Protein AF-0000000082409230 (afdb_homodimer)

Radius of gyration: 16.7 Å; Cα contacts (8 Å, |Δi|>4): 382; chains: 2; bounding box: 33×45×39 Å

Solvent-accessible surface area (backbone atoms only — not comparable to full-atom values): 9900 Å² total; per-residue (Å²): 131,42,38,32,39,39,35,40,32,42,49,77,89,47,48,70,62,46,64,72,44,40,64,56,33,50,51,53,50,48,54,34,31,75,69,59,32,32,46,28,30,27,38,28,74,84,63,50,29,31,47,34,37,32,52,40,87,44,70,67,58,50,57,57,57,50,56,69,34,50,44,50,68,70,68,57,56,68,42,79,44,79,42,52,41,47,39,72,39,49,78,67,26,126,133,44,39,30,40,39,34,42,32,41,49,77,90,47,48,69,61,44,64,72,42,39,66,57,32,50,51,53,50,49,54,34,32,76,69,59,32,31,46,29,31,27,38,29,74,85,64,50,28,30,46,34,36,33,51,41,88,45,70,67,58,51,55,58,57,50,58,68,35,51,44,49,67,69,68,58,56,68,42,79,45,80,41,51,40,46,39,72,38,50,76,67,26,125

pLDDT: mean 97.93, std 3.04, range [77.62, 98.94]

Structure (mmCIF, N/CA/C/O backbone):
data_AF-0000000082409230-model_v1
#
loop_
_entity.id
_entity.type
_entity.pdbx_description
1 polymer 'YciI family protein'
#
loop_
_atom_site.group_PDB
_atom_site.id
_atom_site.type_symbol
_atom_site.label_atom_id
_atom_site.label_alt_id
_atom_site.label_comp_id
_atom_site.label_asym_id
_atom_site.label_entity_id
_atom_site.label_seq_id
_atom_site.pdbx_PDB_ins_code
_atom_site.Cartn_x
_atom_site.Cartn_y
_atom_site.Cartn_z
_atom_site.occupancy
_atom_site.B_iso_or_equiv
_atom_site.auth_seq_id
_atom_site.auth_comp_id
_atom_site.auth_asym_id
_atom_site.auth_atom_id
_atom_site.pdbx_PDB_model_num
ATOM 1 N N . MET A 1 1 ? 7.668 6.754 -15.258 1 77.62 1 MET A N 1
ATOM 2 C CA . MET A 1 1 ? 7.973 7.039 -13.859 1 77.62 1 MET A CA 1
ATOM 3 C C . MET A 1 1 ? 7.625 5.852 -12.969 1 77.62 1 MET A C 1
ATOM 5 O O . MET A 1 1 ? 6.945 4.918 -13.406 1 77.62 1 MET A O 1
ATOM 9 N N . SER A 1 2 ? 8.32 5.805 -11.625 1 95.75 2 SER A N 1
ATOM 10 C CA . SER A 1 2 ? 8.203 4.695 -10.688 1 95.75 2 SER A CA 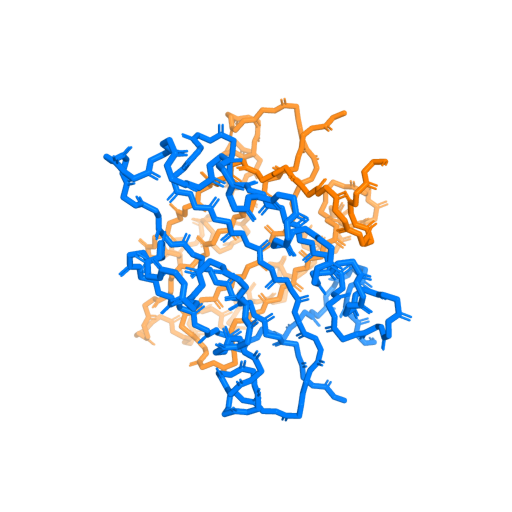1
ATOM 11 C C . SER A 1 2 ? 7.203 5.02 -9.578 1 95.75 2 SER A C 1
ATOM 13 O O . SER A 1 2 ? 6.922 6.188 -9.312 1 95.75 2 SER A O 1
ATOM 15 N N . LEU A 1 3 ? 6.637 3.955 -9.102 1 98.69 3 LEU A N 1
ATOM 16 C CA . LEU A 1 3 ? 5.746 4.152 -7.961 1 98.69 3 LEU A CA 1
ATOM 17 C C . LEU A 1 3 ? 6.441 3.768 -6.656 1 98.69 3 LEU A C 1
ATOM 19 O O . LEU A 1 3 ? 7.168 2.773 -6.605 1 98.69 3 LEU A O 1
ATOM 23 N N . PHE A 1 4 ? 6.199 4.578 -5.66 1 98.94 4 PHE A N 1
ATOM 24 C CA . PHE A 1 4 ? 6.762 4.355 -4.332 1 98.94 4 PHE A CA 1
ATOM 25 C C . PHE A 1 4 ? 5.66 4.328 -3.279 1 98.94 4 PHE A C 1
ATOM 27 O O . PHE A 1 4 ? 4.691 5.09 -3.363 1 98.94 4 PHE A O 1
ATOM 34 N N . LEU A 1 5 ? 5.812 3.455 -2.324 1 98.88 5 LEU A N 1
ATOM 35 C CA . LEU A 1 5 ? 4.988 3.398 -1.123 1 98.88 5 LEU A CA 1
ATOM 36 C C . LEU A 1 5 ? 5.695 4.062 0.054 1 98.88 5 LEU A C 1
ATOM 38 O O . LEU A 1 5 ? 6.797 3.658 0.428 1 98.88 5 LEU A O 1
ATOM 42 N N . VAL A 1 6 ? 5.145 5.113 0.552 1 98.94 6 VAL A N 1
ATOM 43 C CA . VAL A 1 6 ? 5.621 5.742 1.779 1 98.94 6 VAL A CA 1
ATOM 44 C C . VAL A 1 6 ? 4.754 5.301 2.955 1 98.94 6 VAL A C 1
ATOM 46 O O . VAL A 1 6 ? 3.568 5.641 3.021 1 98.94 6 VAL A O 1
ATOM 49 N N . GLU A 1 7 ? 5.332 4.586 3.85 1 98.88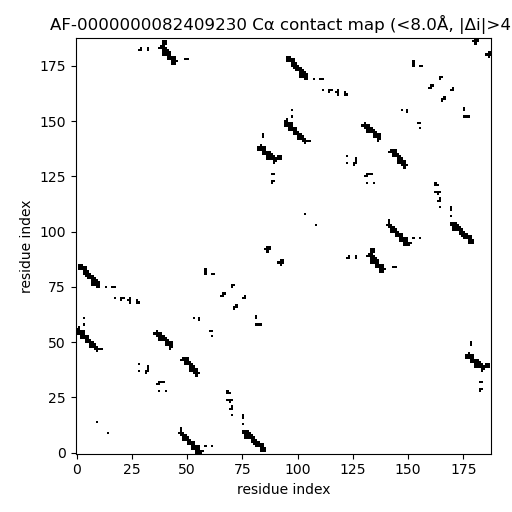 7 GLU A N 1
ATOM 50 C CA . GLU A 1 7 ? 4.617 4.129 5.039 1 98.88 7 GLU A CA 1
ATOM 51 C C . GLU A 1 7 ? 5.078 4.887 6.281 1 98.88 7 GLU A C 1
ATOM 53 O O . GLU A 1 7 ? 6.277 4.961 6.562 1 98.88 7 GLU A O 1
ATOM 58 N N . TYR A 1 8 ? 4.121 5.438 7 1 98.88 8 TYR A N 1
ATOM 59 C CA . TYR A 1 8 ? 4.371 6.094 8.281 1 98.88 8 TYR A CA 1
ATOM 60 C C . TYR A 1 8 ? 4.012 5.176 9.438 1 98.88 8 TYR A C 1
ATOM 62 O O . TYR A 1 8 ? 3.014 4.453 9.383 1 98.88 8 TYR A O 1
ATOM 70 N N . THR A 1 9 ? 4.816 5.23 10.469 1 98.81 9 THR A N 1
ATOM 71 C CA . THR A 1 9 ? 4.449 4.758 11.805 1 98.81 9 THR A CA 1
ATOM 72 C C . THR A 1 9 ? 4.305 5.926 12.773 1 98.81 9 THR A C 1
ATOM 74 O O . THR A 1 9 ? 5.133 6.836 12.781 1 98.81 9 THR A O 1
ATOM 77 N N . TYR A 1 10 ? 3.252 5.84 13.578 1 98.62 10 TYR A N 1
ATOM 78 C CA . TYR A 1 10 ? 2.996 6.93 14.516 1 98.62 10 TYR A CA 1
ATOM 79 C C . TYR A 1 10 ? 3.223 6.477 15.953 1 98.62 10 TYR A C 1
ATOM 81 O O . TYR A 1 10 ? 2.889 5.344 16.312 1 98.62 10 TYR A O 1
ATOM 89 N N . ALA A 1 11 ? 3.73 7.379 16.656 1 97.56 11 ALA A N 1
ATOM 90 C CA . ALA A 1 11 ? 3.777 7.18 18.109 1 97.56 11 ALA A CA 1
ATOM 91 C C . ALA A 1 11 ? 2.439 7.523 18.75 1 97.56 11 ALA A C 1
ATOM 93 O O . ALA A 1 11 ? 1.941 8.641 18.609 1 97.56 11 ALA A O 1
ATOM 94 N N . PRO A 1 12 ? 1.913 6.59 19.438 1 96.56 12 PRO A N 1
ATOM 95 C CA . PRO A 1 12 ? 0.587 6.824 20.016 1 96.56 12 PRO A CA 1
ATOM 96 C C . PRO A 1 12 ? 0.542 8.062 20.906 1 96.56 12 PRO A C 1
ATOM 98 O O . PRO A 1 12 ? -0.486 8.742 20.969 1 96.56 12 PRO A O 1
ATOM 101 N N . GLU A 1 13 ? 1.584 8.383 21.562 1 96.75 13 GLU A N 1
ATOM 102 C CA . GLU A 1 13 ? 1.601 9.484 22.531 1 96.75 13 GLU A CA 1
ATOM 103 C C . GLU A 1 13 ? 1.54 10.836 21.828 1 96.75 13 GLU A C 1
ATOM 105 O O . GLU A 1 13 ? 1.249 11.852 22.453 1 96.75 13 GLU A O 1
ATOM 110 N N . LYS A 1 14 ? 1.808 10.836 20.562 1 97.81 14 LYS A N 1
ATOM 111 C CA . LYS A 1 14 ? 1.84 12.102 19.844 1 97.81 14 LYS A CA 1
ATOM 112 C C . LYS A 1 14 ? 0.531 12.344 19.094 1 97.81 14 LYS A C 1
ATOM 114 O O . LYS A 1 14 ? 0.432 13.273 18.281 1 97.81 14 LYS A O 1
ATOM 119 N N . THR A 1 15 ? -0.53 11.562 19.359 1 97.44 15 THR A N 1
ATOM 120 C CA . THR A 1 15 ? -1.818 11.656 18.672 1 97.44 15 THR A CA 1
ATOM 121 C C . THR A 1 15 ? -2.402 13.055 18.812 1 97.44 15 THR A C 1
ATOM 123 O O . THR A 1 15 ? -2.842 13.648 17.812 1 97.44 15 THR A O 1
ATOM 126 N N . PRO A 1 16 ? -2.379 13.742 20 1 97.81 16 PRO A N 1
ATOM 127 C CA . PRO A 1 16 ? -2.938 15.086 20.109 1 97.81 16 PRO A CA 1
ATOM 128 C C . PRO A 1 16 ? -2.201 16.094 19.219 1 97.81 16 PRO A C 1
ATOM 130 O O . PRO A 1 16 ? -2.83 16.969 18.625 1 97.81 16 PRO A O 1
ATOM 133 N N . GLN A 1 17 ? -0.875 15.977 19.141 1 98.31 17 GLN A N 1
ATOM 134 C CA . GLN A 1 17 ? -0.101 16.875 18.297 1 98.31 17 GLN A CA 1
ATOM 135 C C . GLN A 1 17 ? -0.425 16.656 16.812 1 98.31 17 GLN A C 1
ATOM 137 O O . GLN A 1 17 ? -0.506 17.609 16.047 1 98.31 17 GLN A O 1
ATOM 142 N N . ARG A 1 18 ? -0.629 15.406 16.438 1 98.62 18 ARG A N 1
ATOM 143 C CA . ARG A 1 18 ? -1.004 15.133 15.055 1 98.62 18 ARG A CA 1
ATOM 144 C C . ARG A 1 18 ? -2.367 15.727 14.727 1 98.62 18 ARG A C 1
ATOM 146 O O . ARG A 1 18 ? -2.58 16.234 13.625 1 98.62 18 ARG A O 1
ATOM 153 N N . ASP A 1 19 ? -3.268 15.68 15.664 1 98 19 ASP A N 1
ATOM 154 C CA . ASP A 1 19 ? -4.59 16.25 15.438 1 98 19 ASP A CA 1
ATOM 155 C C . ASP A 1 19 ? -4.5 17.75 15.172 1 98 19 ASP A C 1
ATOM 157 O O . ASP A 1 19 ? -5.258 18.281 14.359 1 98 19 ASP A O 1
ATOM 161 N N . GLU A 1 20 ? -3.584 18.375 15.82 1 98.38 20 GLU A N 1
ATOM 162 C CA . GLU A 1 20 ? -3.406 19.812 15.672 1 98.38 20 GLU A CA 1
ATOM 163 C C . GLU A 1 20 ? -2.826 20.172 14.305 1 98.38 20 GLU A C 1
ATOM 165 O O . GLU A 1 20 ? -3.109 21.234 13.758 1 98.38 20 GLU A O 1
ATOM 170 N N . VAL A 1 21 ? -1.979 19.266 13.766 1 98.56 21 VAL A N 1
ATOM 171 C CA . VAL A 1 21 ? -1.214 19.547 12.555 1 98.56 21 VAL A CA 1
ATOM 172 C C . VAL A 1 21 ? -1.877 18.891 11.359 1 98.56 21 VAL A C 1
ATOM 174 O O . VAL A 1 21 ? -1.492 19.125 10.211 1 98.56 21 VAL A O 1
ATOM 177 N N . ARG A 1 22 ? -2.908 18.141 11.578 1 98.62 22 ARG A N 1
ATOM 178 C CA . ARG A 1 22 ? -3.5 17.25 10.586 1 98.62 22 ARG A CA 1
ATOM 179 C C . ARG A 1 22 ? -4.031 18.047 9.391 1 98.62 22 ARG A C 1
ATOM 181 O O . ARG A 1 22 ? -3.885 17.625 8.242 1 98.62 22 ARG A O 1
ATOM 188 N N . SER A 1 23 ? -4.695 19.172 9.695 1 98.56 23 SER A N 1
ATOM 189 C CA . SER A 1 23 ? -5.25 19.969 8.609 1 98.56 23 SER A CA 1
ATOM 190 C C . SER A 1 23 ? -4.16 20.422 7.641 1 98.56 23 SER A C 1
ATOM 192 O O . SER A 1 23 ? -4.352 20.391 6.422 1 98.56 23 SER A O 1
ATOM 194 N N . ASP A 1 24 ? -3.018 20.844 8.094 1 98.81 24 ASP A N 1
ATOM 195 C CA . ASP A 1 24 ? -1.895 21.266 7.266 1 98.81 24 ASP A CA 1
ATOM 196 C C . ASP A 1 24 ? -1.316 20.094 6.48 1 98.81 24 ASP A C 1
ATOM 198 O O . ASP A 1 24 ? -0.997 20.234 5.297 1 98.81 24 ASP A O 1
ATOM 202 N N . HIS A 1 25 ? -1.145 18.984 7.133 1 98.88 25 HIS A N 1
ATOM 203 C CA . HIS A 1 25 ? -0.682 17.75 6.508 1 98.88 25 HIS A CA 1
ATOM 204 C C . HIS A 1 25 ? -1.585 17.359 5.344 1 98.88 25 HIS A C 1
ATOM 206 O O . HIS A 1 25 ? -1.103 17.078 4.242 1 98.88 25 HIS A O 1
ATOM 212 N N . ARG A 1 26 ? -2.855 17.406 5.578 1 98.69 26 ARG A N 1
ATOM 213 C CA . ARG A 1 26 ? -3.816 17.016 4.547 1 98.69 26 ARG A CA 1
ATOM 214 C C . ARG A 1 26 ? -3.812 18.016 3.393 1 98.69 26 ARG A C 1
ATOM 216 O O . ARG A 1 26 ? -3.934 17.625 2.23 1 98.69 26 ARG A O 1
ATOM 223 N N . ALA A 1 27 ? -3.693 19.281 3.691 1 98.88 27 ALA A N 1
ATOM 224 C CA . ALA A 1 27 ? -3.639 20.297 2.643 1 98.88 27 ALA A CA 1
ATOM 225 C C . ALA A 1 27 ? -2.41 20.109 1.759 1 98.88 27 ALA A C 1
ATOM 227 O O . ALA A 1 27 ? -2.492 20.234 0.535 1 98.88 27 ALA A O 1
ATOM 228 N N . TRP A 1 28 ? -1.334 19.859 2.404 1 98.88 28 TRP A N 1
ATOM 229 C CA . TRP A 1 28 ? -0.1 19.594 1.672 1 98.88 28 TRP A CA 1
ATOM 230 C C . TRP A 1 28 ? -0.26 18.375 0.754 1 98.88 28 TRP A C 1
ATOM 232 O O . TRP A 1 28 ? 0.093 18.438 -0.426 1 98.88 28 TRP A O 1
ATOM 242 N N . LEU A 1 29 ? -0.807 17.281 1.28 1 98.88 29 LEU A N 1
ATOM 243 C CA . LEU A 1 29 ? -1.041 16.078 0.484 1 98.88 29 LEU A CA 1
ATOM 244 C C . LEU A 1 29 ? -2.025 16.359 -0.647 1 98.88 29 LEU A C 1
ATOM 246 O O . LEU A 1 29 ? -1.854 15.867 -1.763 1 98.88 29 LEU A O 1
ATOM 250 N N . ALA A 1 30 ? -3.029 17.172 -0.335 1 98.81 30 ALA A N 1
ATOM 251 C CA . ALA A 1 30 ? -4.023 17.5 -1.353 1 98.81 30 ALA A CA 1
ATOM 252 C C . ALA A 1 30 ? -3.383 18.234 -2.527 1 98.81 30 ALA A C 1
ATOM 254 O O . ALA A 1 30 ? -3.746 18 -3.684 1 98.81 30 ALA A O 1
ATOM 255 N N . ASP A 1 31 ? -2.51 19.109 -2.205 1 98.81 31 ASP A N 1
ATOM 256 C CA . ASP A 1 31 ? -1.78 19.812 -3.26 1 98.81 31 ASP A CA 1
ATOM 257 C C . ASP A 1 31 ? -1.002 18.828 -4.129 1 98.81 31 ASP A C 1
ATOM 259 O O . ASP A 1 31 ? -1.008 18.938 -5.355 1 98.81 31 ASP A O 1
ATOM 263 N N . LEU A 1 32 ? -0.35 17.891 -3.564 1 98.81 32 LEU A N 1
ATOM 264 C CA . LEU A 1 32 ? 0.442 16.906 -4.293 1 98.81 32 LEU A CA 1
ATOM 265 C C . LEU A 1 32 ? -0.456 15.984 -5.109 1 98.81 32 LEU A C 1
ATOM 267 O O . LEU A 1 32 ? -0.071 15.539 -6.195 1 98.81 32 LEU A O 1
ATOM 271 N N . VAL A 1 33 ? -1.666 15.672 -4.609 1 98.75 33 VAL A N 1
ATOM 272 C CA . VAL A 1 33 ? -2.637 14.891 -5.367 1 98.75 33 VAL A CA 1
ATOM 273 C C . VAL A 1 33 ? -3.055 15.664 -6.617 1 98.75 33 VAL A C 1
ATOM 275 O O . VAL A 1 33 ? -3.125 15.102 -7.711 1 98.75 33 VAL A O 1
ATOM 278 N N . SER A 1 34 ? -3.238 16.969 -6.418 1 98.5 34 SER A N 1
ATOM 279 C CA . SER A 1 34 ? -3.662 17.797 -7.539 1 98.5 34 SER A CA 1
ATOM 280 C C . SER A 1 34 ? -2.596 17.844 -8.625 1 98.5 34 SER A C 1
ATOM 282 O O . SER A 1 34 ? -2.902 18.094 -9.797 1 98.5 34 SER A O 1
ATOM 284 N N . ARG A 1 35 ? -1.405 17.609 -8.273 1 98.31 35 ARG A N 1
ATOM 285 C CA . ARG A 1 35 ? -0.288 17.609 -9.211 1 98.31 35 ARG A CA 1
ATOM 286 C C . ARG A 1 35 ? 0.043 16.203 -9.688 1 98.31 35 ARG A C 1
ATOM 288 O O . ARG A 1 35 ? 1.027 16 -10.398 1 98.31 35 ARG A O 1
ATOM 295 N N . SER A 1 36 ? -0.656 15.25 -9.242 1 97.94 36 SER A N 1
ATOM 296 C CA . SER A 1 36 ? -0.544 13.844 -9.617 1 97.94 36 SER A CA 1
ATOM 297 C C . SER A 1 36 ? 0.771 13.242 -9.133 1 97.94 36 SER A C 1
ATOM 299 O O . SER A 1 36 ? 1.285 12.297 -9.734 1 97.94 36 SER A O 1
ATOM 301 N N . ILE A 1 37 ? 1.368 13.805 -8.18 1 98.56 37 ILE A N 1
ATOM 302 C CA . ILE A 1 37 ? 2.557 13.258 -7.539 1 98.56 37 ILE A CA 1
ATOM 303 C C . ILE A 1 37 ? 2.15 12.211 -6.504 1 98.56 37 ILE A C 1
ATOM 305 O O . ILE A 1 37 ? 2.709 11.109 -6.473 1 98.56 37 ILE A O 1
ATOM 309 N N . VAL A 1 38 ? 1.205 12.602 -5.637 1 98.81 38 VAL A N 1
ATOM 310 C CA . VAL A 1 38 ? 0.56 11.617 -4.77 1 98.81 38 VAL A CA 1
ATOM 311 C C . VAL A 1 38 ? -0.676 11.055 -5.465 1 98.81 38 VAL A C 1
ATOM 313 O O . VAL A 1 38 ? -1.546 11.805 -5.91 1 98.81 38 VAL A O 1
ATOM 316 N N . LEU A 1 39 ? -0.688 9.727 -5.508 1 98.69 39 LEU A N 1
ATOM 317 C CA . LEU A 1 39 ? -1.791 9.094 -6.223 1 98.69 39 LEU A CA 1
ATOM 318 C C . LEU A 1 39 ? -2.93 8.75 -5.27 1 98.69 39 LEU A C 1
ATOM 320 O O . LEU A 1 39 ? -4.102 8.805 -5.648 1 98.69 39 LEU A O 1
ATOM 324 N N . SER A 1 40 ? -2.648 8.375 -4.066 1 98.62 40 SER A N 1
ATOM 325 C CA . SER A 1 40 ? -3.607 8.062 -3.016 1 98.62 40 SER A CA 1
ATOM 326 C C . SER A 1 40 ? -2.955 8.109 -1.638 1 98.62 40 SER A C 1
ATOM 328 O O . SER A 1 40 ? -1.786 7.75 -1.485 1 98.62 40 SER A O 1
ATOM 330 N N . SER A 1 41 ? -3.668 8.531 -0.667 1 98.75 41 SER A N 1
ATOM 331 C CA . SER A 1 41 ? -3.133 8.688 0.682 1 98.75 41 SER A CA 1
ATOM 332 C C . SER A 1 41 ? -4.215 8.477 1.734 1 98.75 41 SER A C 1
ATOM 334 O O . SER A 1 41 ? -5.352 8.93 1.562 1 98.75 41 SER A O 1
ATOM 336 N N . GLY A 1 42 ? -3.834 7.848 2.826 1 98.62 42 GLY A N 1
ATOM 337 C CA . GLY A 1 42 ? -4.734 7.699 3.957 1 98.62 42 GLY A CA 1
ATOM 338 C C . GLY A 1 42 ? -4.121 6.934 5.113 1 98.62 42 GLY A C 1
ATOM 339 O O . GLY A 1 42 ? -3.092 6.273 4.953 1 98.62 42 GLY A O 1
ATOM 340 N N . PRO A 1 43 ? -4.758 7.074 6.25 1 98.62 43 PRO A N 1
ATOM 341 C CA . PRO A 1 43 ? -4.273 6.387 7.453 1 98.62 43 PRO A CA 1
ATOM 342 C C . PRO A 1 43 ? -4.648 4.906 7.477 1 98.62 43 PRO A C 1
ATOM 344 O O . PRO A 1 43 ? -5.488 4.469 6.688 1 98.62 43 PRO A O 1
ATOM 347 N N . PHE A 1 44 ? -3.889 4.148 8.352 1 98.62 44 PHE A N 1
ATOM 348 C CA . PHE A 1 44 ? -4.391 2.836 8.742 1 98.62 44 PHE A CA 1
ATOM 349 C C . PHE A 1 44 ? -5.574 2.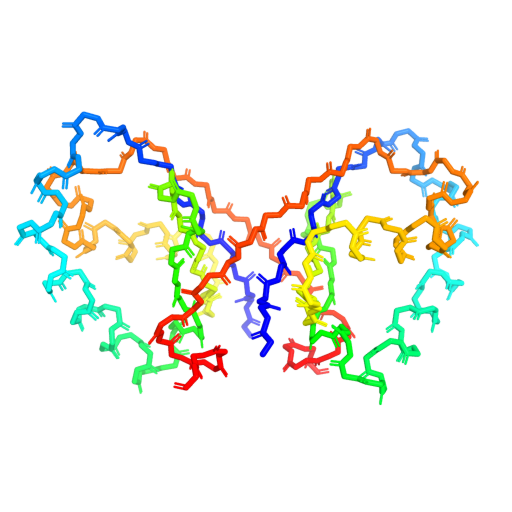971 9.695 1 98.62 44 PHE A C 1
ATOM 351 O O . PHE A 1 44 ? -5.629 3.908 10.492 1 98.62 44 PHE A O 1
ATOM 358 N N . ALA A 1 45 ? -6.5 2.055 9.688 1 98.06 45 ALA A N 1
ATOM 359 C CA . ALA A 1 45 ? -7.727 2.119 10.477 1 98.06 45 ALA A CA 1
ATOM 360 C C . ALA A 1 45 ? -7.41 2.113 11.977 1 98.06 45 ALA A C 1
ATOM 362 O O . ALA A 1 45 ? -8.148 2.693 12.773 1 98.06 45 ALA A O 1
ATOM 363 N N . ASP A 1 46 ? -6.289 1.528 12.336 1 97.38 46 ASP A N 1
ATOM 364 C CA . ASP A 1 46 ? -5.969 1.4 13.758 1 97.38 46 ASP A CA 1
ATOM 365 C C . ASP A 1 46 ? -5.273 2.654 14.273 1 97.38 46 ASP A C 1
ATOM 367 O O . ASP A 1 46 ? -4.941 2.742 15.461 1 97.38 46 ASP A O 1
ATOM 371 N N . GLY A 1 47 ? -4.965 3.547 13.391 1 97.06 47 GLY A N 1
ATOM 372 C CA . GLY A 1 47 ? -4.41 4.828 13.797 1 97.06 47 GLY A CA 1
ATOM 373 C C . GLY A 1 47 ? -2.904 4.797 13.977 1 97.06 47 GLY A C 1
ATOM 374 O O . GLY A 1 47 ? -2.295 5.809 14.336 1 97.06 47 GLY A O 1
ATOM 375 N N . ASN A 1 48 ? -2.229 3.723 13.641 1 97.5 48 ASN A N 1
ATOM 376 C CA . ASN A 1 48 ? -0.823 3.559 13.992 1 97.5 48 ASN A CA 1
ATOM 377 C C . ASN A 1 48 ? 0.097 4.023 12.867 1 97.5 48 ASN A C 1
ATOM 379 O O . ASN A 1 48 ? 1.321 3.967 13 1 97.5 48 ASN A O 1
ATOM 383 N N . GLY A 1 49 ? -0.5 4.508 11.75 1 98.62 49 GLY A N 1
ATOM 384 C CA . GLY A 1 49 ? 0.316 4.934 10.625 1 98.62 49 GLY A CA 1
ATOM 385 C C . GLY A 1 49 ? -0.499 5.285 9.398 1 98.62 49 GLY A C 1
ATOM 386 O O . GLY A 1 49 ? -1.679 5.629 9.508 1 98.62 49 GLY A O 1
ATOM 387 N N . ALA A 1 50 ? 0.151 5.297 8.289 1 98.88 50 ALA A N 1
ATOM 388 C CA . ALA A 1 50 ? -0.474 5.672 7.02 1 98.88 50 ALA A CA 1
ATOM 389 C C . ALA A 1 50 ? 0.279 5.074 5.836 1 98.88 50 ALA A C 1
ATOM 391 O O . ALA A 1 50 ? 1.425 4.641 5.977 1 98.88 50 ALA A O 1
ATOM 392 N N . LEU A 1 51 ? -0.382 4.93 4.781 1 98.94 51 LEU A N 1
ATOM 393 C CA . LEU A 1 51 ? 0.234 4.629 3.494 1 98.94 51 LEU A CA 1
ATOM 394 C C . LEU A 1 51 ? -0.068 5.723 2.477 1 98.94 51 LEU A C 1
ATOM 396 O O . LEU A 1 51 ? -1.205 6.191 2.379 1 98.94 51 LEU A O 1
ATOM 400 N N . ILE A 1 52 ? 0.952 6.145 1.781 1 98.94 52 ILE A N 1
ATOM 401 C CA . ILE A 1 52 ? 0.879 7.141 0.717 1 98.94 52 ILE A CA 1
ATOM 402 C C . ILE A 1 52 ? 1.544 6.594 -0.545 1 98.94 52 ILE A C 1
ATOM 404 O O . ILE A 1 52 ? 2.689 6.141 -0.504 1 98.94 52 ILE A O 1
ATOM 408 N N . ILE A 1 53 ? 0.876 6.547 -1.638 1 98.94 53 ILE A N 1
ATOM 409 C CA . ILE A 1 53 ? 1.393 6.066 -2.914 1 98.94 53 ILE A CA 1
ATOM 410 C C . ILE A 1 53 ? 1.861 7.25 -3.758 1 98.94 53 ILE A C 1
ATOM 412 O O . ILE A 1 53 ? 1.08 8.156 -4.055 1 98.94 53 ILE A O 1
ATOM 416 N N . VAL A 1 54 ? 3.107 7.199 -4.211 1 98.88 54 VAL A N 1
ATOM 417 C CA . VAL A 1 54 ? 3.754 8.367 -4.801 1 98.88 54 VAL A CA 1
ATOM 418 C C . VAL A 1 54 ? 4.344 8 -6.16 1 98.88 54 VAL A C 1
ATOM 420 O O . VAL A 1 54 ? 4.965 6.941 -6.309 1 98.88 54 VAL A O 1
ATOM 423 N N . ASP A 1 55 ? 4.078 8.836 -7.133 1 98.56 55 ASP A N 1
ATOM 424 C CA . ASP A 1 55 ? 4.719 8.773 -8.445 1 98.56 55 ASP A CA 1
ATOM 425 C C . ASP A 1 55 ? 5.918 9.711 -8.516 1 98.56 55 ASP A C 1
ATOM 427 O O . ASP A 1 55 ? 5.758 10.938 -8.477 1 98.56 55 ASP A O 1
ATOM 431 N N . ALA A 1 56 ? 7.113 9.203 -8.594 1 98.31 56 ALA A N 1
ATOM 432 C CA . ALA A 1 56 ? 8.32 10.023 -8.578 1 98.31 56 ALA A CA 1
ATOM 433 C C . ALA A 1 56 ? 9.453 9.352 -9.352 1 98.31 56 ALA A C 1
ATOM 435 O O . ALA A 1 56 ? 9.352 8.18 -9.719 1 98.31 56 ALA A O 1
ATOM 436 N N . ALA A 1 57 ? 10.508 10.109 -9.586 1 97.81 57 ALA A N 1
ATOM 437 C CA . ALA A 1 57 ? 11.625 9.641 -10.398 1 97.81 57 ALA A CA 1
ATOM 438 C C . ALA A 1 57 ? 12.438 8.586 -9.656 1 97.81 57 ALA A C 1
ATOM 440 O O . ALA A 1 57 ? 12.953 7.645 -10.258 1 97.81 57 ALA A O 1
ATOM 441 N N .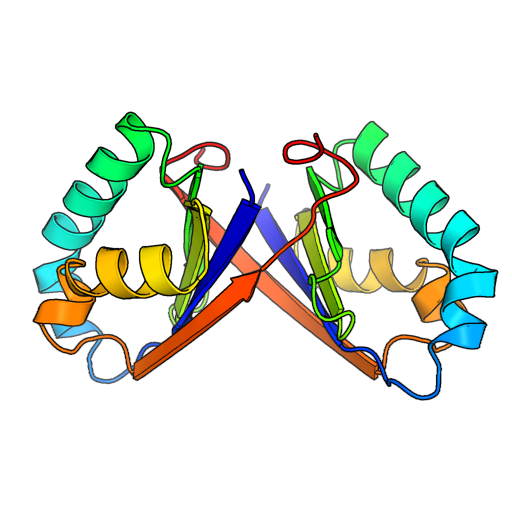 ASP A 1 58 ? 12.633 8.766 -8.352 1 98.12 58 ASP A N 1
ATOM 442 C CA . ASP A 1 58 ? 13.43 7.848 -7.535 1 98.12 58 ASP A CA 1
ATOM 443 C C . ASP A 1 58 ? 13.148 8.047 -6.051 1 98.12 58 ASP A C 1
ATOM 445 O O . ASP A 1 58 ? 12.414 8.961 -5.668 1 98.12 58 ASP A O 1
ATOM 449 N N . ALA A 1 59 ? 13.703 7.191 -5.234 1 98.12 59 ALA A N 1
ATOM 450 C CA . ALA A 1 59 ? 13.453 7.195 -3.793 1 98.12 59 ALA A CA 1
ATOM 451 C C . ALA A 1 59 ? 13.984 8.469 -3.146 1 98.12 59 ALA A C 1
ATOM 453 O O . ALA A 1 59 ? 13.398 8.984 -2.193 1 98.12 59 ALA A O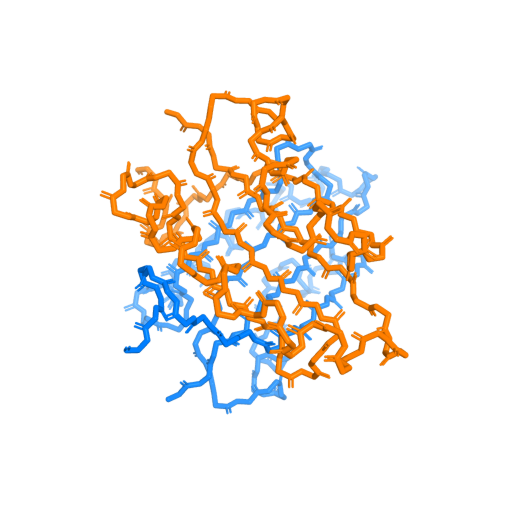 1
ATOM 454 N N . ASP A 1 60 ? 15.148 8.961 -3.598 1 98.38 60 ASP A N 1
ATOM 455 C CA . ASP A 1 60 ? 15.727 10.18 -3.043 1 98.38 60 ASP A CA 1
ATOM 456 C C . ASP A 1 60 ? 14.797 11.375 -3.227 1 98.38 60 ASP A C 1
ATOM 458 O O . ASP A 1 60 ? 14.664 12.211 -2.33 1 98.38 60 ASP A O 1
ATOM 462 N N . THR A 1 61 ? 14.18 11.445 -4.41 1 98.38 61 THR A N 1
ATOM 463 C CA . THR A 1 61 ? 13.211 12.5 -4.684 1 98.38 61 THR A CA 1
ATOM 464 C C . THR A 1 61 ? 12.039 12.43 -3.711 1 98.38 61 THR A C 1
ATOM 466 O O . THR A 1 61 ? 11.609 13.453 -3.168 1 98.38 61 THR A O 1
ATOM 469 N N . VAL A 1 62 ? 11.547 11.273 -3.4 1 98.81 62 VAL A N 1
ATOM 470 C CA . VAL A 1 62 ? 10.438 11.086 -2.465 1 98.81 62 VAL A CA 1
ATOM 471 C C . VAL A 1 62 ? 10.867 11.516 -1.064 1 98.81 62 VAL A C 1
ATOM 473 O O . VAL A 1 62 ? 10.156 12.266 -0.392 1 98.81 62 VAL A O 1
ATOM 476 N N . SER A 1 63 ? 12.039 11.016 -0.686 1 98.62 63 SER A N 1
ATOM 477 C CA . SER A 1 63 ? 12.562 11.344 0.638 1 98.62 63 SER A CA 1
ATOM 478 C C . SER A 1 63 ? 12.672 12.852 0.832 1 98.62 63 SER A C 1
ATOM 480 O O . SER A 1 63 ? 12.242 13.383 1.857 1 98.62 63 SER A O 1
ATOM 482 N N . LEU A 1 64 ? 13.227 13.477 -0.164 1 98.5 64 LEU A N 1
ATOM 483 C CA . LEU A 1 64 ? 13.383 14.93 -0.095 1 98.5 64 LEU A CA 1
ATOM 484 C C . LEU A 1 64 ? 12.023 15.617 -0.06 1 98.5 64 LEU A C 1
ATOM 486 O O . LEU A 1 64 ? 11.797 16.516 0.745 1 98.5 64 LEU A O 1
ATOM 490 N N . LEU A 1 65 ? 11.156 15.203 -0.902 1 98.75 65 LEU A N 1
ATOM 491 C CA . LEU A 1 65 ? 9.812 15.773 -0.965 1 98.75 65 LEU A CA 1
ATOM 492 C C . LEU A 1 65 ? 9.117 15.672 0.387 1 98.75 65 LEU A C 1
ATOM 494 O O . LEU A 1 65 ? 8.477 16.625 0.835 1 98.75 65 LEU A O 1
ATOM 498 N N . PHE A 1 66 ? 9.258 14.594 1.095 1 98.81 66 PHE A N 1
ATOM 499 C CA . PHE A 1 66 ? 8.461 14.312 2.287 1 98.81 66 PHE A CA 1
ATOM 500 C C . PHE A 1 66 ? 9.055 15.016 3.506 1 98.81 66 PHE A C 1
ATOM 502 O O . PHE A 1 66 ? 8.422 15.062 4.566 1 98.81 66 PHE A O 1
ATOM 509 N N . THR A 1 67 ? 10.281 15.586 3.365 1 98.56 67 THR A N 1
ATOM 510 C CA . THR A 1 67 ? 10.781 16.453 4.426 1 98.56 67 THR A CA 1
ATOM 511 C C . THR A 1 67 ? 9.906 17.703 4.562 1 98.56 67 THR A C 1
ATOM 513 O O . THR A 1 67 ? 9.953 18.391 5.582 1 98.56 67 THR A O 1
ATOM 516 N N . HIS A 1 68 ? 9.062 17.953 3.543 1 98.75 68 HIS A N 1
ATOM 517 C CA . HIS A 1 68 ? 8.211 19.141 3.535 1 98.75 68 HIS A CA 1
ATOM 518 C C . HIS A 1 68 ? 6.836 18.828 4.113 1 98.75 68 HIS A C 1
ATOM 520 O O . HIS A 1 68 ? 6.008 19.734 4.27 1 98.75 68 HIS A O 1
ATOM 526 N N . ASP A 1 69 ? 6.547 17.609 4.469 1 98.88 69 ASP A N 1
ATOM 527 C CA . ASP A 1 69 ? 5.289 17.25 5.113 1 98.88 69 ASP A CA 1
ATOM 528 C C . ASP A 1 69 ? 5.168 17.922 6.484 1 98.88 69 ASP A C 1
ATOM 530 O O . ASP A 1 69 ? 6.031 17.734 7.344 1 98.88 69 ASP A O 1
ATOM 534 N N . PRO A 1 70 ? 4.059 18.625 6.734 1 98.94 70 PRO A N 1
ATOM 535 C CA . PRO A 1 70 ? 3.861 19.25 8.039 1 98.94 70 PRO A CA 1
ATOM 536 C C . PRO A 1 70 ? 4.066 18.281 9.203 1 98.94 70 PRO A C 1
ATOM 538 O O . PRO A 1 70 ? 4.562 18.672 10.266 1 98.94 70 PRO A O 1
ATOM 541 N N . PHE A 1 71 ? 3.74 16.969 9.148 1 98.94 71 PHE A N 1
ATOM 542 C CA . PHE A 1 71 ? 4.012 15.977 10.18 1 98.94 71 PHE A CA 1
ATOM 543 C C . PHE A 1 71 ? 5.512 15.805 10.383 1 98.94 71 PHE A C 1
ATOM 545 O O . PHE A 1 71 ? 5.977 15.648 11.508 1 98.94 71 PHE A O 1
ATOM 552 N N . ALA A 1 72 ? 6.254 15.734 9.289 1 98.75 72 ALA A N 1
ATOM 553 C CA . ALA A 1 72 ? 7.703 15.578 9.375 1 98.75 72 ALA A CA 1
ATOM 554 C C . ALA A 1 72 ? 8.352 16.797 10.008 1 98.75 72 ALA A C 1
ATOM 556 O O . ALA A 1 72 ? 9.203 16.672 10.891 1 98.75 72 ALA A O 1
ATOM 557 N N . ILE A 1 73 ? 7.957 17.953 9.562 1 98.75 73 ILE A N 1
ATOM 558 C CA . ILE A 1 73 ? 8.5 19.219 10.062 1 98.75 73 ILE A CA 1
ATOM 559 C C . ILE A 1 73 ? 8.281 19.312 11.57 1 98.75 73 ILE A C 1
ATOM 561 O O . ILE A 1 73 ? 9.172 19.734 12.305 1 98.75 73 ILE A O 1
ATOM 565 N N . ALA A 1 74 ? 7.121 18.828 12.023 1 98.56 74 ALA A N 1
ATOM 566 C CA . ALA A 1 74 ? 6.75 18.922 13.438 1 98.56 74 ALA A CA 1
ATOM 567 C C . ALA A 1 74 ? 7.25 17.703 14.219 1 98.56 74 ALA A C 1
ATOM 569 O O . ALA A 1 74 ? 6.949 17.562 15.406 1 98.56 74 ALA A O 1
ATOM 570 N N . ASP A 1 75 ? 7.992 16.75 13.586 1 98.38 75 ASP A N 1
ATOM 571 C CA . ASP A 1 75 ? 8.555 15.562 14.203 1 98.38 75 ASP A CA 1
ATOM 572 C C . ASP A 1 75 ? 7.457 14.672 14.781 1 98.38 75 ASP A C 1
ATOM 574 O O . ASP A 1 75 ? 7.523 14.273 15.945 1 98.38 75 ASP A O 1
ATOM 578 N N . LEU A 1 76 ?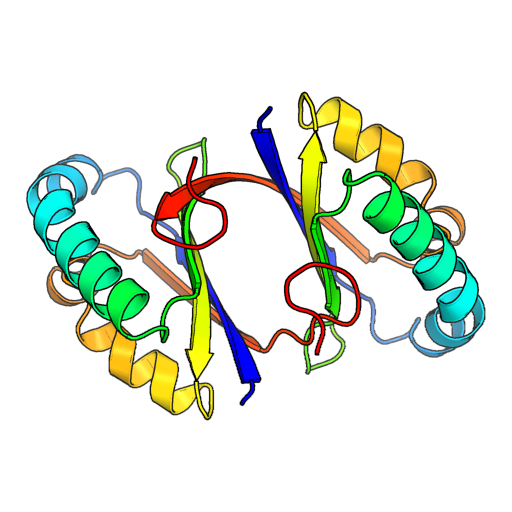 6.488 14.352 13.945 1 98.69 76 LEU A N 1
ATOM 579 C CA . LEU A 1 76 ? 5.332 13.602 14.422 1 98.69 76 LEU A CA 1
ATOM 580 C C . LEU A 1 76 ? 5.281 12.219 13.773 1 98.69 76 LEU A C 1
ATOM 582 O O . LEU A 1 76 ? 4.293 11.5 13.922 1 98.69 76 LEU A O 1
ATOM 586 N N . ILE A 1 77 ? 6.25 11.859 13.016 1 98.75 77 ILE A N 1
ATOM 587 C CA . ILE A 1 77 ? 6.367 10.555 12.375 1 98.75 77 ILE A CA 1
ATOM 588 C C . ILE A 1 77 ? 7.473 9.75 13.047 1 98.75 77 ILE A C 1
ATOM 590 O O . ILE A 1 77 ? 8.633 10.164 13.062 1 98.75 77 ILE A O 1
ATOM 594 N N . GLU A 1 78 ? 7.102 8.688 13.602 1 98.69 78 GLU A N 1
ATOM 595 C CA . GLU A 1 78 ? 8.055 7.852 14.328 1 98.69 78 GLU A CA 1
ATOM 596 C C . GLU A 1 78 ? 9.008 7.145 13.367 1 98.69 78 GLU A C 1
ATOM 598 O O . GLU A 1 78 ? 10.211 7.043 13.633 1 98.69 78 GLU A O 1
ATOM 603 N N . LYS A 1 79 ? 8.5 6.559 12.352 1 98.62 79 LYS A N 1
ATOM 604 C CA . LYS A 1 79 ? 9.289 5.867 11.336 1 98.62 79 LYS A CA 1
ATOM 605 C C . LYS A 1 79 ? 8.711 6.098 9.945 1 98.62 79 LYS A C 1
ATOM 607 O O . LYS A 1 79 ? 7.496 6.148 9.766 1 98.62 79 LYS A O 1
ATOM 612 N N . VAL A 1 80 ? 9.578 6.258 8.961 1 98.75 80 VAL A N 1
ATOM 613 C CA . VAL A 1 80 ? 9.203 6.332 7.551 1 98.75 80 VAL A CA 1
ATOM 614 C C . VAL A 1 80 ? 9.883 5.203 6.777 1 98.75 80 VAL A C 1
ATOM 616 O O . VAL A 1 80 ? 11.086 4.984 6.918 1 98.75 80 VAL A O 1
ATOM 619 N N . ARG A 1 81 ? 9.133 4.535 6.023 1 98.56 81 ARG A N 1
ATOM 620 C CA . ARG A 1 81 ? 9.664 3.549 5.086 1 98.56 81 ARG A CA 1
ATOM 621 C C . ARG A 1 81 ? 9.242 3.871 3.658 1 98.56 81 ARG A C 1
ATOM 623 O O . ARG A 1 81 ? 8.062 4.098 3.387 1 98.56 81 ARG A O 1
ATOM 630 N N . ILE A 1 82 ? 10.211 3.945 2.779 1 98.81 82 ILE A N 1
ATOM 631 C CA . ILE A 1 82 ? 9.961 4.195 1.364 1 98.81 82 ILE A CA 1
ATOM 632 C C . ILE A 1 82 ? 10.352 2.965 0.546 1 98.81 82 ILE A C 1
ATOM 634 O O . ILE A 1 82 ? 11.5 2.525 0.587 1 98.81 82 ILE A O 1
ATOM 638 N N . THR A 1 83 ? 9.414 2.416 -0.206 1 98.69 83 THR A N 1
ATOM 639 C CA . THR A 1 83 ? 9.633 1.202 -0.987 1 98.69 83 THR A CA 1
ATOM 640 C C . THR A 1 83 ? 9.18 1.401 -2.432 1 98.69 83 THR A C 1
ATOM 642 O O . THR A 1 83 ? 8.07 1.886 -2.68 1 98.69 83 THR A O 1
ATOM 645 N N . GLU A 1 84 ? 10.062 1.034 -3.32 1 98.88 84 GLU A N 1
ATOM 646 C CA . GLU A 1 84 ? 9.617 1.055 -4.711 1 98.88 84 GLU A CA 1
ATOM 647 C C . GLU A 1 84 ? 8.703 -0.13 -5.02 1 98.88 84 GLU A C 1
ATOM 649 O O . GLU A 1 84 ? 9.023 -1.271 -4.676 1 98.88 84 GLU A O 1
ATOM 654 N N . TRP A 1 85 ? 7.625 0.17 -5.629 1 98.81 85 TRP A N 1
ATOM 655 C CA . TRP A 1 85 ? 6.574 -0.792 -5.945 1 98.81 85 TRP A CA 1
ATOM 656 C C . TRP A 1 85 ? 6.336 -0.863 -7.449 1 98.81 85 TRP A C 1
ATOM 658 O O . TRP A 1 85 ? 6.316 0.165 -8.133 1 98.81 85 TRP A O 1
ATOM 668 N N . VAL A 1 86 ? 6.234 -2.055 -7.992 1 98.5 86 VAL A N 1
ATOM 669 C CA . VAL A 1 86 ? 6.031 -2.281 -9.422 1 98.5 86 VAL A CA 1
ATOM 670 C C . VAL A 1 86 ? 4.699 -2.998 -9.641 1 98.5 86 VAL A C 1
ATOM 672 O O . VAL A 1 86 ? 4.668 -4.215 -9.844 1 98.5 86 VAL A O 1
ATOM 675 N N . PRO A 1 87 ? 3.58 -2.207 -9.633 1 98.25 87 PRO A N 1
ATOM 676 C CA . PRO A 1 87 ? 2.297 -2.852 -9.922 1 98.25 87 PRO A CA 1
ATOM 677 C C . PRO A 1 87 ? 2.238 -3.443 -11.328 1 98.25 87 PRO A C 1
ATOM 679 O O . PRO A 1 87 ? 2.568 -2.764 -12.305 1 98.25 87 PRO A O 1
ATOM 682 N N . VAL A 1 88 ? 1.748 -4.66 -11.477 1 98 88 VAL A N 1
ATOM 683 C CA . VAL A 1 88 ? 1.741 -5.34 -12.766 1 98 88 VAL A CA 1
ATOM 684 C C . VAL A 1 88 ? 0.306 -5.672 -13.172 1 98 88 VAL A C 1
ATOM 686 O O . VAL A 1 88 ? 0.037 -5.988 -14.328 1 98 88 VAL A O 1
ATOM 689 N N . LEU A 1 89 ? -0.641 -5.609 -12.234 1 98.38 89 LEU A N 1
ATOM 690 C CA . LEU A 1 89 ? -2.061 -5.828 -12.484 1 98.38 89 LEU A CA 1
ATOM 691 C C . LEU A 1 89 ? -2.904 -4.742 -11.828 1 98.38 89 LEU A C 1
ATOM 693 O O . LEU A 1 89 ? -2.557 -4.246 -10.75 1 98.38 89 LEU A O 1
ATOM 697 N N . GLY A 1 90 ? -4.043 -4.414 -12.438 1 97.88 90 GLY A N 1
ATOM 698 C CA . GLY A 1 90 ? -5.012 -3.525 -11.812 1 97.88 90 GLY A CA 1
ATOM 699 C C . GLY A 1 90 ? -4.754 -2.061 -12.109 1 97.88 90 GLY A C 1
ATOM 700 O O . GLY A 1 90 ? -4.125 -1.727 -13.117 1 97.88 90 GLY A O 1
ATOM 701 N N . GLN A 1 91 ? -5.199 -1.171 -11.234 1 96 91 GLN A N 1
ATOM 702 C CA . GLN A 1 91 ? -5.395 0.254 -11.484 1 96 91 GLN A CA 1
ATOM 703 C C . GLN A 1 91 ? -4.062 0.962 -11.703 1 96 91 GLN A C 1
ATOM 705 O O . GLN A 1 91 ? -3.992 1.951 -12.438 1 96 91 GLN A O 1
ATOM 710 N N . PHE A 1 92 ? -3.006 0.451 -11.078 1 96.69 92 PHE A N 1
ATOM 711 C CA . PHE A 1 92 ? -1.738 1.168 -11.148 1 96.69 92 PHE A CA 1
ATOM 712 C C . PHE A 1 92 ? -0.76 0.446 -12.07 1 96.69 92 PHE A C 1
ATOM 714 O O . PHE A 1 92 ? 0.431 0.764 -12.086 1 96.69 92 PHE A O 1
ATOM 721 N N . SER A 1 93 ? -1.283 -0.606 -12.742 1 94.19 93 SER A N 1
ATOM 722 C CA . SER A 1 93 ? -0.436 -1.283 -13.719 1 94.19 93 SER A CA 1
ATOM 723 C C . SER A 1 93 ? -0.208 -0.413 -14.945 1 94.19 93 SER A C 1
ATOM 725 O O . SER A 1 93 ? -1.083 0.362 -15.336 1 94.19 93 SER A O 1
ATOM 727 N N . ALA A 1 94 ? 0.921 -0.405 -15.492 1 78.5 94 ALA A N 1
ATOM 728 C CA . ALA A 1 94 ? 1.208 0.353 -16.703 1 78.5 94 ALA A CA 1
ATOM 729 C C . ALA A 1 94 ? 0.504 -0.261 -17.906 1 78.5 94 ALA A C 1
ATOM 731 O O . ALA A 1 94 ? 0.285 -1.474 -17.953 1 78.5 94 ALA A O 1
ATOM 732 N N . MET B 1 1 ? -17.609 -0.6 1.079 1 77.81 1 MET B N 1
ATOM 733 C CA . MET B 1 1 ? -16.625 -1.624 1.411 1 77.81 1 MET B CA 1
ATOM 734 C C . MET B 1 1 ? -15.297 -0.99 1.797 1 77.81 1 MET B C 1
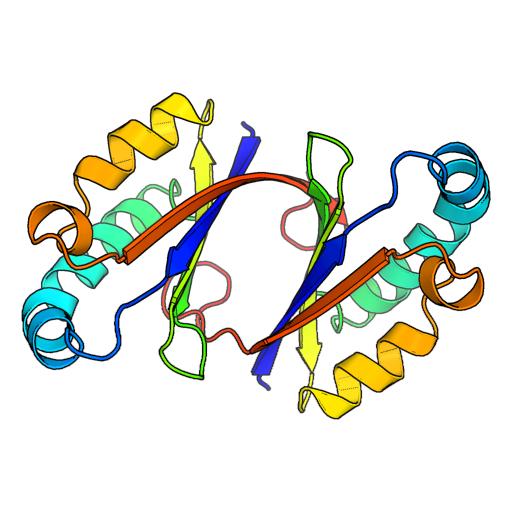ATOM 736 O O . MET B 1 1 ? -15.094 0.21 1.601 1 77.81 1 MET B O 1
ATOM 740 N N . SER B 1 2 ? -14.32 -1.865 2.6 1 95.75 2 SER B N 1
ATOM 741 C CA . SER B 1 2 ? -13.047 -1.404 3.145 1 95.75 2 SER B CA 1
ATOM 742 C C . SER B 1 2 ? -11.883 -1.818 2.252 1 95.75 2 SER B C 1
ATOM 744 O O . SER B 1 2 ? -12 -2.766 1.472 1 95.75 2 SER B O 1
ATOM 746 N N . LEU B 1 3 ? -10.883 -1.004 2.33 1 98.69 3 LEU B N 1
ATOM 747 C CA . LEU B 1 3 ? -9.68 -1.377 1.597 1 98.69 3 LEU B CA 1
ATOM 748 C C . LEU B 1 3 ? -8.633 -1.975 2.533 1 98.69 3 LEU B C 1
ATOM 750 O O . LEU B 1 3 ? -8.453 -1.493 3.654 1 98.69 3 LEU B O 1
ATOM 754 N N . PHE B 1 4 ? -8 -3.008 2.049 1 98.94 4 PHE B N 1
ATOM 755 C CA . PHE B 1 4 ? -6.949 -3.693 2.793 1 98.94 4 PHE B CA 1
ATOM 756 C C . PHE B 1 4 ? -5.668 -3.768 1.975 1 98.94 4 PHE B C 1
ATOM 758 O O . PHE B 1 4 ? -5.711 -3.957 0.757 1 98.94 4 PHE B O 1
ATOM 765 N N . LEU B 1 5 ? -4.566 -3.602 2.639 1 98.88 5 LEU B N 1
ATOM 766 C CA . LEU B 1 5 ? -3.234 -3.828 2.092 1 98.88 5 LEU B CA 1
ATOM 767 C C . LEU B 1 5 ? -2.699 -5.191 2.51 1 98.88 5 LEU B C 1
ATOM 769 O O . LEU B 1 5 ? -2.58 -5.48 3.703 1 98.88 5 LEU B O 1
ATOM 773 N N . VAL B 1 6 ? -2.479 -6.051 1.58 1 98.94 6 VAL B N 1
ATOM 774 C CA . VAL B 1 6 ? -1.809 -7.324 1.818 1 98.94 6 VAL B CA 1
ATOM 775 C C . VAL B 1 6 ? -0.339 -7.219 1.416 1 98.94 6 VAL B C 1
ATOM 777 O O . VAL B 1 6 ? -0.023 -7.062 0.234 1 98.94 6 VAL B O 1
ATOM 780 N N . GLU B 1 7 ? 0.506 -7.328 2.371 1 98.88 7 GLU B N 1
ATOM 781 C CA . GLU B 1 7 ? 1.942 -7.277 2.113 1 98.88 7 GLU B CA 1
ATOM 782 C C . GLU B 1 7 ? 2.58 -8.656 2.277 1 98.88 7 GLU B C 1
ATOM 784 O O . GLU B 1 7 ? 2.406 -9.305 3.311 1 98.88 7 GLU B O 1
ATOM 789 N N . TYR B 1 8 ? 3.312 -9.062 1.271 1 98.88 8 TYR B N 1
ATOM 790 C CA . TYR B 1 8 ? 4.09 -10.297 1.309 1 98.88 8 TYR B CA 1
ATOM 791 C C . TYR B 1 8 ? 5.559 -10.008 1.577 1 98.88 8 TYR B C 1
ATOM 793 O O . TYR B 1 8 ? 6.113 -9.031 1.062 1 98.88 8 TYR B O 1
ATOM 801 N N . THR B 1 9 ? 6.172 -10.867 2.361 1 98.81 9 THR B N 1
ATOM 802 C CA . THR B 1 9 ? 7.625 -11.008 2.426 1 98.81 9 THR B CA 1
ATOM 803 C C . THR B 1 9 ? 8.07 -12.344 1.837 1 98.81 9 THR B C 1
ATOM 805 O O . THR B 1 9 ? 7.465 -13.375 2.115 1 98.81 9 THR B O 1
ATOM 808 N N . TYR B 1 10 ? 9.133 -12.266 1.06 1 98.62 10 TYR B N 1
ATOM 809 C CA . TYR B 1 10 ? 9.617 -13.477 0.414 1 98.62 10 TYR B CA 1
ATOM 810 C C . TYR B 1 10 ? 10.961 -13.906 0.993 1 98.62 10 TYR B C 1
ATOM 812 O O . TYR B 1 10 ? 11.805 -13.062 1.299 1 98.62 10 TYR B O 1
ATOM 820 N N . ALA B 1 11 ? 11.07 -15.156 1.064 1 97.56 11 ALA B N 1
ATOM 821 C CA . ALA B 1 11 ? 12.383 -15.719 1.362 1 97.56 11 ALA B CA 1
ATOM 822 C C . ALA B 1 11 ? 13.25 -15.797 0.106 1 97.56 11 ALA B C 1
ATOM 824 O O . ALA B 1 11 ? 12.859 -16.422 -0.886 1 97.56 11 ALA B O 1
ATOM 825 N N . PRO B 1 12 ? 14.352 -15.203 0.189 1 96.56 12 PRO B N 1
ATOM 826 C CA . PRO B 1 12 ? 15.195 -15.172 -1.009 1 96.56 12 PRO B CA 1
ATOM 827 C C . PRO B 1 12 ? 15.508 -16.562 -1.549 1 96.56 12 PRO B C 1
ATOM 829 O O . PRO B 1 12 ? 15.641 -16.75 -2.762 1 96.56 12 PRO B O 1
ATOM 832 N N . GLU B 1 13 ? 15.617 -17.531 -0.73 1 96.75 13 GLU B N 1
ATOM 833 C CA . GLU B 1 13 ? 16.031 -18.875 -1.138 1 96.75 13 GLU B CA 1
ATOM 834 C C . GLU B 1 13 ? 14.93 -19.578 -1.93 1 96.75 13 GLU B C 1
ATOM 836 O O . GLU B 1 13 ? 15.18 -20.578 -2.607 1 96.75 13 GLU B O 1
ATOM 841 N N . LYS B 1 14 ? 13.75 -19.062 -1.855 1 97.81 14 LYS B N 1
ATOM 842 C CA . LYS B 1 14 ? 12.633 -19.719 -2.527 1 97.81 14 LYS B CA 1
ATOM 843 C C . LYS B 1 14 ? 12.32 -19.047 -3.861 1 97.81 14 LYS B C 1
ATOM 845 O O . LYS B 1 14 ? 11.297 -19.344 -4.488 1 97.81 14 LYS B O 1
ATOM 850 N N . THR B 1 15 ? 13.188 -18.172 -4.359 1 97.44 15 THR B N 1
ATOM 851 C CA . THR B 1 15 ? 12.984 -17.422 -5.594 1 97.44 15 THR B CA 1
ATOM 852 C C . THR B 1 15 ? 12.758 -18.359 -6.77 1 97.44 15 THR B C 1
ATOM 854 O O . THR B 1 15 ? 11.82 -18.172 -7.547 1 97.44 15 THR B O 1
ATOM 857 N N . PRO B 1 16 ? 13.523 -19.484 -6.938 1 97.81 16 PRO B N 1
ATOM 858 C CA . PRO B 1 16 ? 13.281 -20.391 -8.07 1 97.81 16 PRO B CA 1
ATOM 859 C C . PRO B 1 16 ? 11.898 -21.031 -8.023 1 97.81 16 PRO B C 1
ATOM 861 O O . PRO B 1 16 ? 11.25 -21.188 -9.055 1 97.81 16 PRO B O 1
ATOM 864 N N . GLN B 1 17 ? 11.445 -21.406 -6.824 1 98.31 17 GLN B N 1
ATOM 865 C CA . GLN B 1 17 ? 10.117 -21.984 -6.688 1 98.31 17 GLN B CA 1
ATOM 866 C C . GLN B 1 17 ? 9.031 -20.969 -7.027 1 98.31 17 GLN B C 1
ATOM 868 O O . GLN B 1 17 ? 8.023 -21.312 -7.652 1 98.31 17 GLN B O 1
ATOM 873 N N . ARG B 1 18 ? 9.242 -19.734 -6.641 1 98.56 18 ARG B N 1
ATOM 874 C CA . ARG B 1 18 ? 8.273 -18.703 -6.988 1 98.56 18 ARG B CA 1
ATOM 875 C C . ARG B 1 18 ? 8.211 -18.5 -8.5 1 98.56 18 ARG B C 1
ATOM 877 O O . ARG B 1 18 ? 7.133 -18.266 -9.055 1 98.56 18 ARG B O 1
ATOM 884 N N . ASP B 1 19 ? 9.336 -18.578 -9.156 1 98 19 ASP B N 1
ATOM 885 C CA . ASP B 1 19 ? 9.359 -18.422 -10.609 1 98 19 ASP B CA 1
ATOM 886 C C . ASP B 1 19 ? 8.523 -19.5 -11.297 1 98 19 ASP B C 1
ATOM 888 O O . ASP B 1 19 ? 7.867 -19.234 -12.305 1 98 19 ASP B O 1
ATOM 892 N N . GLU B 1 20 ? 8.539 -20.641 -10.727 1 98.38 20 GLU B N 1
ATOM 893 C CA . GLU B 1 20 ? 7.809 -21.766 -11.289 1 98.38 20 GLU B CA 1
ATOM 894 C C . GLU B 1 20 ? 6.301 -21.594 -11.117 1 98.38 20 GLU B C 1
ATOM 896 O O . GLU B 1 20 ? 5.516 -22.062 -11.945 1 98.38 20 GLU B O 1
ATOM 901 N N . VAL B 1 21 ? 5.91 -20.953 -10.008 1 98.56 21 VAL B N 1
ATOM 902 C CA . VAL B 1 21 ? 4.504 -20.859 -9.625 1 98.56 21 VAL B CA 1
ATOM 903 C C . VAL B 1 21 ? 3.941 -19.5 -10.008 1 98.56 21 VAL B C 1
ATOM 905 O O . VAL B 1 21 ? 2.73 -19.281 -9.93 1 98.56 21 VAL B O 1
ATOM 908 N N . ARG B 1 22 ? 4.754 -18.641 -10.508 1 98.62 22 ARG B N 1
ATOM 909 C CA . ARG B 1 22 ? 4.426 -17.234 -10.695 1 98.62 22 ARG B CA 1
ATOM 910 C C . ARG B 1 22 ? 3.271 -17.062 -11.68 1 98.62 22 ARG B C 1
ATOM 912 O O . ARG B 1 22 ? 2.389 -16.234 -11.477 1 98.62 22 ARG B O 1
ATOM 919 N N . SER B 1 23 ? 3.312 -17.844 -12.766 1 98.56 23 SER B N 1
ATOM 920 C CA . SER B 1 23 ? 2.25 -17.719 -13.758 1 98.56 23 SER B CA 1
ATOM 921 C C . SER B 1 23 ? 0.885 -18.016 -13.148 1 98.56 23 SER B C 1
ATOM 923 O O . SER B 1 23 ? -0.094 -17.328 -13.438 1 98.56 23 SER B O 1
ATOM 925 N N . ASP B 1 24 ? 0.752 -19.016 -12.32 1 98.81 24 ASP B N 1
ATOM 926 C CA . ASP B 1 24 ? -0.496 -19.375 -11.648 1 98.81 24 ASP B CA 1
ATOM 927 C C . ASP B 1 24 ? -0.921 -18.281 -10.664 1 98.81 24 ASP B C 1
ATOM 929 O O . ASP B 1 24 ? -2.1 -17.938 -10.586 1 98.81 24 ASP B O 1
ATOM 933 N N . HIS B 1 25 ? 0.006 -17.797 -9.898 1 98.88 25 HIS B N 1
ATOM 934 C CA . HIS B 1 25 ? -0.223 -16.703 -8.969 1 98.88 25 HIS B CA 1
ATOM 935 C C . HIS B 1 25 ? -0.779 -15.469 -9.688 1 98.88 25 HIS B C 1
ATOM 937 O O . HIS B 1 25 ? -1.786 -14.898 -9.258 1 98.88 25 HIS B O 1
ATOM 943 N N . ARG B 1 26 ? -0.174 -15.148 -10.781 1 98.69 26 ARG B N 1
ATOM 944 C CA . ARG B 1 26 ? -0.6 -13.977 -11.539 1 98.69 26 ARG B CA 1
ATOM 945 C C . ARG B 1 26 ? -1.979 -14.188 -12.156 1 98.69 26 ARG B C 1
ATOM 947 O O . ARG B 1 26 ? -2.797 -13.266 -12.195 1 98.69 26 ARG B O 1
ATOM 954 N N . ALA B 1 27 ? -2.244 -15.367 -12.633 1 98.81 27 ALA B N 1
ATOM 955 C CA . ALA B 1 27 ? -3.555 -15.672 -13.203 1 98.81 27 ALA B CA 1
ATOM 956 C C . ALA B 1 27 ? -4.652 -15.562 -12.141 1 98.81 27 ALA B C 1
ATOM 958 O O . ALA B 1 27 ? -5.73 -15.031 -12.414 1 98.81 27 ALA B O 1
ATOM 959 N N . TRP B 1 28 ? -4.355 -16.094 -11.023 1 98.88 28 TRP B N 1
ATOM 960 C CA . TRP B 1 28 ? -5.293 -15.992 -9.906 1 98.88 28 TRP B CA 1
ATOM 961 C C . TRP B 1 28 ? -5.578 -14.539 -9.555 1 98.88 28 TRP B C 1
ATOM 963 O O . TRP B 1 28 ? -6.734 -14.141 -9.414 1 98.88 28 TRP B O 1
ATOM 973 N N . LEU B 1 29 ? -4.52 -13.727 -9.438 1 98.88 29 LEU B N 1
ATOM 974 C CA . LEU B 1 29 ? -4.676 -12.305 -9.141 1 98.88 29 LEU B CA 1
ATOM 975 C C . LEU B 1 29 ? -5.441 -11.602 -10.258 1 98.88 29 LEU B C 1
ATOM 977 O O . LEU B 1 29 ? -6.273 -10.734 -9.992 1 98.88 29 LEU B O 1
ATOM 981 N N . ALA B 1 30 ? -5.156 -12 -11.484 1 98.81 30 ALA B N 1
ATOM 982 C CA . ALA B 1 30 ? -5.836 -11.391 -12.625 1 98.81 30 ALA B CA 1
ATOM 983 C C . ALA B 1 30 ? -7.344 -11.633 -12.562 1 98.81 30 ALA B C 1
ATOM 985 O O . ALA B 1 30 ? -8.133 -10.75 -12.891 1 98.81 30 ALA B O 1
ATOM 986 N N . ASP B 1 31 ? -7.684 -12.812 -12.203 1 98.81 31 ASP B N 1
ATOM 987 C CA . ASP B 1 31 ? -9.102 -13.125 -12.031 1 98.81 31 ASP B CA 1
ATOM 988 C C . ASP B 1 31 ? -9.734 -12.227 -10.977 1 98.81 31 ASP B C 1
ATOM 990 O O . ASP B 1 31 ? -10.836 -11.711 -11.172 1 98.81 31 ASP B O 1
ATOM 994 N N . LEU B 1 32 ? -9.102 -12.008 -9.898 1 98.81 32 LEU B N 1
ATOM 995 C CA . LEU B 1 32 ? -9.617 -11.18 -8.812 1 98.81 32 LEU B CA 1
ATOM 996 C C . LEU B 1 32 ? -9.688 -9.719 -9.227 1 98.81 32 LEU B C 1
ATOM 998 O O . LEU B 1 32 ? -10.578 -8.984 -8.797 1 98.81 32 LEU B O 1
ATOM 1002 N N . VAL B 1 33 ? -8.734 -9.25 -10.055 1 98.75 33 VAL B N 1
ATOM 1003 C CA . VAL B 1 33 ? -8.781 -7.898 -10.602 1 98.75 33 VAL B CA 1
ATOM 1004 C C . VAL B 1 33 ? -10.016 -7.738 -11.484 1 98.75 33 VAL B C 1
ATOM 1006 O O . VAL B 1 33 ? -10.727 -6.734 -11.391 1 98.75 33 VAL B O 1
ATOM 1009 N N . SER B 1 34 ? -10.281 -8.789 -12.25 1 98.5 34 SER B N 1
ATOM 1010 C CA . SER B 1 34 ? -11.43 -8.734 -13.156 1 98.5 34 SER B CA 1
ATOM 1011 C C . SER B 1 34 ? -12.742 -8.641 -12.383 1 98.5 34 SER B C 1
ATOM 1013 O O . SER B 1 34 ? -13.742 -8.148 -12.898 1 98.5 34 SER B O 1
ATOM 1015 N N . ARG B 1 35 ? -12.727 -9.078 -11.188 1 98.31 35 ARG B N 1
ATOM 1016 C CA . ARG B 1 35 ? -13.914 -9.047 -10.336 1 98.31 35 ARG B CA 1
ATOM 1017 C C . ARG B 1 35 ? -13.891 -7.836 -9.414 1 98.31 35 ARG B C 1
ATOM 1019 O O . ARG B 1 35 ? -14.75 -7.699 -8.539 1 98.31 35 ARG B O 1
ATOM 1026 N N . SER B 1 36 ? -12.922 -7.027 -9.5 1 97.94 36 SER B N 1
ATOM 1027 C CA . SER B 1 36 ? -12.75 -5.785 -8.758 1 97.94 36 SER B CA 1
ATOM 1028 C C . SER B 1 36 ? -12.539 -6.051 -7.273 1 97.94 36 SER B C 1
ATOM 1030 O O . SER B 1 36 ? -12.867 -5.211 -6.434 1 97.94 36 SER B O 1
ATOM 1032 N N . ILE B 1 37 ? -12.102 -7.188 -6.918 1 98.62 37 ILE B N 1
ATOM 1033 C CA . ILE B 1 37 ? -11.727 -7.523 -5.547 1 98.62 37 ILE B CA 1
ATOM 1034 C C . ILE B 1 37 ? -10.297 -7.051 -5.273 1 98.62 37 ILE B C 1
ATOM 1036 O O . ILE B 1 37 ? -10.031 -6.422 -4.246 1 98.62 37 ILE B O 1
ATOM 1040 N N . VAL B 1 38 ? -9.391 -7.422 -6.184 1 98.81 38 VAL B N 1
ATOM 1041 C CA . VAL B 1 38 ? -8.055 -6.832 -6.168 1 98.81 38 VAL B CA 1
ATOM 1042 C C . VAL B 1 38 ? -8.031 -5.578 -7.043 1 98.81 38 VAL B C 1
ATOM 1044 O O . VAL B 1 38 ? -8.422 -5.625 -8.211 1 98.81 38 VAL B O 1
ATOM 1047 N N . LEU B 1 39 ? -7.574 -4.504 -6.414 1 98.69 39 LEU B N 1
ATOM 1048 C CA . LEU B 1 39 ? -7.59 -3.242 -7.141 1 98.69 39 LEU B CA 1
ATOM 1049 C C . LEU B 1 39 ? -6.262 -3.002 -7.848 1 98.69 39 LEU B C 1
ATOM 1051 O O . LEU B 1 39 ? -6.223 -2.408 -8.93 1 98.69 39 LEU B O 1
ATOM 1055 N N . SER B 1 40 ? -5.172 -3.41 -7.289 1 98.62 40 SER B N 1
ATOM 1056 C CA . SER B 1 40 ? -3.826 -3.305 -7.84 1 98.62 40 SER B CA 1
ATOM 1057 C C . SER B 1 40 ? -2.865 -4.266 -7.145 1 98.62 40 SER B C 1
ATOM 1059 O O . SER B 1 40 ? -2.982 -4.504 -5.941 1 98.62 40 SER B O 1
ATOM 1061 N N . SER B 1 41 ? -1.945 -4.797 -7.859 1 98.81 41 SER B N 1
ATOM 1062 C CA . SER B 1 41 ? -1.012 -5.781 -7.32 1 98.81 41 SER B CA 1
ATOM 1063 C C . SER B 1 41 ? 0.333 -5.719 -8.031 1 98.81 41 SER B C 1
ATOM 1065 O O . SER B 1 41 ? 0.384 -5.559 -9.258 1 98.81 41 SER B O 1
ATOM 1067 N N . GLY B 1 42 ? 1.39 -5.906 -7.27 1 98.62 42 GLY B N 1
ATOM 1068 C CA . GLY B 1 42 ? 2.721 -5.996 -7.848 1 98.62 42 GLY B CA 1
ATOM 1069 C C . GLY B 1 42 ? 3.809 -6.195 -6.809 1 98.62 42 GLY B C 1
ATOM 1070 O O . GLY B 1 42 ? 3.584 -5.98 -5.617 1 98.62 42 GLY B O 1
ATOM 1071 N N . PRO B 1 43 ? 4.941 -6.621 -7.297 1 98.62 43 PRO B N 1
ATOM 1072 C CA . PRO B 1 43 ? 6.082 -6.852 -6.41 1 98.62 43 PRO B CA 1
ATOM 1073 C C . PRO B 1 43 ? 6.789 -5.562 -6.008 1 98.62 43 PRO B C 1
ATOM 1075 O O . PRO B 1 43 ? 6.551 -4.512 -6.609 1 98.62 43 PRO B O 1
ATOM 1078 N N . PHE B 1 44 ? 7.586 -5.676 -4.887 1 98.62 44 PHE B N 1
ATOM 1079 C CA . PHE B 1 44 ? 8.594 -4.648 -4.637 1 98.62 44 PHE B CA 1
ATOM 1080 C C . PHE B 1 44 ? 9.75 -4.777 -5.617 1 98.62 44 PHE B C 1
ATOM 1082 O O . PHE B 1 44 ? 10.102 -5.883 -6.027 1 98.62 44 PHE B O 1
ATOM 1089 N N . ALA B 1 45 ? 10.383 -3.709 -5.98 1 98.06 45 ALA B N 1
ATOM 1090 C CA . ALA B 1 45 ? 11.445 -3.686 -6.98 1 98.06 45 ALA B CA 1
ATOM 1091 C C . ALA B 1 45 ? 12.641 -4.527 -6.535 1 98.06 45 ALA B C 1
ATOM 1093 O O . ALA B 1 45 ? 13.352 -5.094 -7.367 1 98.06 45 ALA B O 1
ATOM 1094 N N . ASP B 1 46 ? 12.812 -4.66 -5.234 1 97.31 46 ASP B N 1
ATOM 1095 C CA . ASP B 1 46 ? 13.984 -5.371 -4.734 1 97.31 46 ASP B CA 1
ATOM 1096 C C . ASP B 1 46 ? 13.734 -6.879 -4.684 1 97.31 46 ASP B C 1
ATOM 1098 O O . ASP B 1 46 ? 14.617 -7.648 -4.305 1 97.31 46 ASP B O 1
ATOM 1102 N N . GLY B 1 47 ? 12.531 -7.262 -4.953 1 97.06 47 GLY B N 1
ATOM 1103 C CA . GLY B 1 47 ? 12.211 -8.68 -5.055 1 97.06 47 GLY B CA 1
ATOM 1104 C C . GLY B 1 47 ? 11.891 -9.312 -3.717 1 97.06 47 GLY B C 1
ATOM 1105 O O . GLY B 1 47 ? 11.617 -10.516 -3.645 1 97.06 47 GLY B O 1
ATOM 1106 N N . ASN B 1 48 ? 11.789 -8.562 -2.648 1 97.5 48 ASN B N 1
ATOM 1107 C CA . ASN B 1 48 ? 11.703 -9.141 -1.313 1 97.5 48 ASN B CA 1
ATOM 1108 C C . ASN B 1 48 ? 10.25 -9.297 -0.864 1 97.5 48 ASN B C 1
ATOM 1110 O O . ASN B 1 48 ? 9.984 -9.773 0.241 1 97.5 48 ASN B O 1
ATOM 1114 N N . GLY B 1 49 ? 9.297 -8.906 -1.749 1 98.62 49 GLY B N 1
ATOM 1115 C CA . GLY B 1 49 ? 7.895 -8.992 -1.372 1 98.62 49 GLY B CA 1
ATOM 1116 C C . GLY B 1 49 ? 6.965 -8.367 -2.391 1 98.62 49 GLY B C 1
ATOM 1117 O O . GLY B 1 49 ? 7.312 -8.242 -3.566 1 98.62 49 GLY B O 1
ATOM 1118 N N . ALA B 1 50 ? 5.773 -8.078 -1.953 1 98.88 50 ALA B N 1
ATOM 1119 C CA . ALA B 1 50 ? 4.738 -7.523 -2.82 1 98.88 50 ALA B 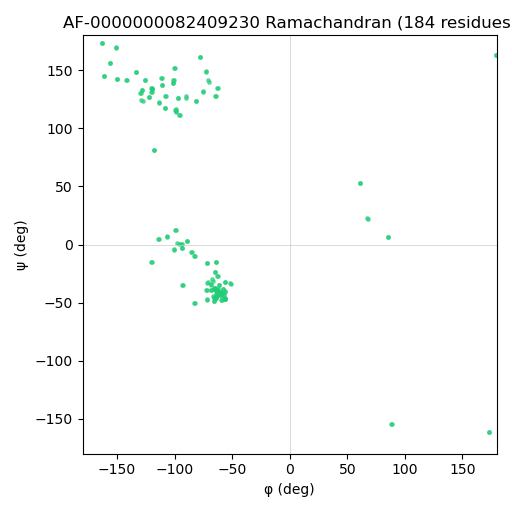CA 1
ATOM 1120 C C . ALA B 1 50 ? 3.697 -6.758 -2.012 1 98.88 50 ALA B C 1
ATOM 1122 O O . ALA B 1 50 ? 3.611 -6.914 -0.791 1 98.88 50 ALA B O 1
ATOM 1123 N N . LEU B 1 51 ? 3.057 -5.879 -2.643 1 98.94 51 LEU B N 1
ATOM 1124 C CA . LEU B 1 51 ? 1.854 -5.246 -2.107 1 98.94 51 LEU B CA 1
ATOM 1125 C C . LEU B 1 51 ? 0.657 -5.5 -3.018 1 98.94 51 LEU B C 1
ATOM 1127 O O . LEU B 1 51 ? 0.768 -5.391 -4.242 1 98.94 51 LEU B O 1
ATOM 1131 N N . ILE B 1 52 ? -0.438 -5.863 -2.406 1 98.94 52 ILE B N 1
ATOM 1132 C CA . ILE B 1 52 ? -1.712 -6.102 -3.076 1 98.94 52 ILE B CA 1
ATOM 1133 C C . ILE B 1 52 ? -2.816 -5.312 -2.377 1 98.94 52 ILE B C 1
ATOM 1135 O O . ILE B 1 52 ? -2.984 -5.41 -1.16 1 98.94 52 ILE B O 1
ATOM 1139 N N . ILE B 1 53 ? -3.529 -4.492 -3.061 1 98.94 53 ILE B N 1
ATOM 1140 C CA . ILE B 1 53 ? -4.621 -3.689 -2.521 1 98.94 53 ILE B CA 1
ATOM 1141 C C . ILE B 1 53 ? -5.953 -4.387 -2.789 1 98.94 53 ILE B C 1
ATOM 1143 O O . ILE B 1 53 ? -6.301 -4.652 -3.941 1 98.94 53 ILE B O 1
ATOM 1147 N N . VAL B 1 54 ? -6.73 -4.602 -1.741 1 98.88 54 VAL B N 1
ATOM 1148 C CA . VAL B 1 54 ? -7.895 -5.477 -1.817 1 98.88 54 VAL B CA 1
ATOM 1149 C C . VAL B 1 54 ? -9.125 -4.746 -1.283 1 98.88 54 VAL B C 1
ATOM 1151 O O . VAL B 1 54 ? -9.055 -4.074 -0.25 1 98.88 54 VAL B O 1
ATOM 1154 N N . ASP B 1 55 ? -10.203 -4.836 -2.041 1 98.62 55 ASP B N 1
ATOM 1155 C CA . ASP B 1 55 ? -11.516 -4.379 -1.605 1 98.62 55 ASP B CA 1
ATOM 1156 C C . ASP B 1 55 ? -12.336 -5.539 -1.038 1 98.62 55 ASP B C 1
ATOM 1158 O O . ASP B 1 55 ? -12.719 -6.453 -1.77 1 98.62 55 ASP B O 1
ATOM 1162 N N . ALA B 1 56 ? -12.594 -5.562 0.232 1 98.31 56 ALA B N 1
ATOM 1163 C CA . ALA B 1 56 ? -13.289 -6.672 0.881 1 98.31 56 ALA B CA 1
ATOM 1164 C C . ALA B 1 56 ? -14.078 -6.195 2.098 1 98.31 56 ALA B C 1
ATOM 1166 O O . ALA B 1 56 ? -13.922 -5.051 2.537 1 98.31 56 ALA B O 1
ATOM 1167 N N . ALA B 1 57 ? -14.906 -7.074 2.625 1 97.81 57 ALA B N 1
ATOM 1168 C CA . ALA B 1 57 ? -15.797 -6.73 3.73 1 97.81 57 ALA B CA 1
ATOM 1169 C C . ALA B 1 57 ? -15.016 -6.574 5.035 1 97.81 57 ALA B C 1
ATOM 1171 O O . ALA B 1 57 ? -15.359 -5.734 5.871 1 97.81 57 ALA B O 1
ATOM 1172 N N . ASP B 1 58 ? -14.016 -7.438 5.262 1 98.12 58 ASP B N 1
ATOM 1173 C CA . ASP B 1 58 ? -13.227 -7.414 6.492 1 98.12 58 ASP B CA 1
ATOM 1174 C C . ASP B 1 58 ? -11.93 -8.188 6.32 1 98.12 58 ASP B C 1
ATOM 1176 O O . ASP B 1 58 ? -11.703 -8.82 5.281 1 98.12 58 ASP B O 1
ATOM 1180 N N . ALA B 1 59 ? -11.078 -8.125 7.312 1 98.12 59 ALA B N 1
ATOM 1181 C CA . ALA B 1 59 ? -9.75 -8.734 7.258 1 98.12 59 ALA B CA 1
ATOM 1182 C C . ALA B 1 59 ? -9.852 -10.258 7.176 1 98.12 59 ALA B C 1
ATOM 1184 O O . ALA B 1 59 ? -9.023 -10.906 6.523 1 98.12 59 ALA B O 1
ATOM 1185 N N . ASP B 1 60 ? -10.812 -10.859 7.883 1 98.38 60 ASP B N 1
ATOM 1186 C CA . ASP B 1 60 ? -10.984 -12.305 7.859 1 98.38 60 ASP B CA 1
ATOM 1187 C C . ASP B 1 60 ? -11.289 -12.797 6.449 1 98.38 60 ASP B C 1
ATOM 1189 O O . ASP B 1 60 ? -10.789 -13.844 6.027 1 98.38 60 ASP B O 1
ATOM 1193 N N . THR B 1 61 ? -12.133 -12.055 5.742 1 98.38 61 THR B N 1
ATOM 1194 C CA . THR B 1 61 ? -12.453 -12.383 4.355 1 98.38 61 THR B CA 1
ATOM 1195 C C . THR B 1 61 ? -11.195 -12.359 3.488 1 98.38 61 THR B C 1
ATOM 1197 O O . THR B 1 61 ? -10.977 -13.266 2.682 1 98.38 61 THR B O 1
ATOM 1200 N N . VAL B 1 62 ? -10.328 -11.414 3.67 1 98.81 62 VAL B N 1
ATOM 1201 C CA . VAL B 1 62 ? -9.086 -11.305 2.91 1 98.81 62 VAL B CA 1
ATOM 1202 C C . VAL B 1 62 ? -8.18 -12.484 3.23 1 98.81 62 VAL B C 1
ATOM 1204 O O . VAL B 1 62 ? -7.648 -13.133 2.322 1 98.81 62 VAL B O 1
ATOM 1207 N N . SER B 1 63 ? -8.039 -12.727 4.527 1 98.62 63 SER B N 1
ATOM 1208 C CA . SER B 1 63 ? -7.191 -13.828 4.965 1 98.62 63 SER B CA 1
ATOM 1209 C C . SER B 1 63 ? -7.633 -15.148 4.344 1 98.62 63 SER B C 1
ATOM 1211 O O . SER B 1 63 ? -6.809 -15.906 3.826 1 98.62 63 SER B O 1
ATOM 1213 N N . LEU B 1 64 ? -8.914 -15.367 4.414 1 98.5 64 LEU B N 1
ATOM 1214 C CA . LEU B 1 64 ? -9.453 -16.594 3.848 1 98.5 64 LEU B CA 1
ATOM 1215 C C . LEU B 1 64 ? -9.242 -16.641 2.338 1 98.5 64 LEU B C 1
ATOM 1217 O O . LEU B 1 64 ? -8.82 -17.656 1.794 1 98.5 64 LEU B O 1
ATOM 1221 N N . LEU B 1 65 ? -9.531 -15.578 1.689 1 98.75 65 LEU B N 1
ATOM 1222 C CA . LEU B 1 65 ? -9.359 -15.484 0.243 1 98.75 65 LEU B CA 1
ATOM 1223 C C . LEU B 1 65 ? -7.926 -15.805 -0.159 1 98.75 65 LEU B C 1
ATOM 1225 O O . LEU B 1 65 ? -7.691 -16.531 -1.127 1 98.75 65 LEU B O 1
ATOM 1229 N N . PHE B 1 66 ? -6.945 -15.352 0.561 1 98.81 66 PHE B N 1
ATOM 1230 C CA . PHE B 1 66 ? -5.551 -15.414 0.15 1 98.81 66 PHE B CA 1
ATOM 1231 C C . PHE B 1 66 ? -4.953 -16.781 0.452 1 98.81 66 PHE B C 1
ATOM 1233 O O . PHE B 1 66 ? -3.848 -17.094 0.008 1 98.81 66 PHE B O 1
ATOM 1240 N N . THR B 1 67 ? -5.703 -17.625 1.226 1 98.56 67 THR B N 1
ATOM 1241 C CA . THR B 1 67 ? -5.281 -19.016 1.35 1 98.56 67 THR B CA 1
ATOM 1242 C C . THR B 1 67 ? -5.348 -19.734 0.001 1 98.56 67 THR B C 1
ATOM 1244 O O . THR B 1 67 ? -4.742 -20.797 -0.182 1 98.56 67 THR B O 1
ATOM 1247 N N . HIS B 1 68 ? -6.051 -19.109 -0.97 1 98.75 68 HIS B N 1
ATOM 1248 C CA . HIS B 1 68 ? -6.227 -19.719 -2.285 1 98.75 68 HIS B CA 1
ATOM 1249 C C . HIS B 1 68 ? -5.156 -19.234 -3.26 1 98.75 68 HIS B C 1
ATOM 1251 O O . HIS B 1 68 ? -5.09 -19.703 -4.398 1 98.75 68 HIS B O 1
ATOM 1257 N N . ASP B 1 69 ? -4.285 -18.344 -2.867 1 98.88 69 ASP B N 1
ATOM 1258 C CA . ASP B 1 69 ? -3.178 -17.906 -3.709 1 98.88 69 ASP B CA 1
ATOM 1259 C C . ASP B 1 69 ? -2.207 -19.062 -3.984 1 98.88 69 ASP B C 1
ATOM 1261 O O . ASP B 1 69 ? -1.676 -19.672 -3.053 1 98.88 69 ASP B O 1
ATOM 1265 N N . PRO B 1 70 ? -1.896 -19.297 -5.258 1 98.94 70 PRO B N 1
ATOM 1266 C CA . PRO B 1 70 ? -0.941 -20.359 -5.59 1 98.94 70 PRO B CA 1
ATOM 1267 C C . PRO B 1 70 ? 0.364 -20.234 -4.805 1 98.94 70 PRO B C 1
ATOM 1269 O O . PRO B 1 70 ? 0.967 -21.25 -4.449 1 98.94 70 PRO B O 1
ATOM 1272 N N . PHE B 1 71 ? 0.905 -19.062 -4.445 1 98.94 71 PHE B N 1
ATOM 1273 C CA . PHE B 1 71 ? 2.086 -18.891 -3.607 1 98.94 71 PHE B CA 1
ATOM 1274 C C . PHE B 1 71 ? 1.837 -19.422 -2.201 1 98.94 71 PHE B C 1
ATOM 1276 O O . PHE B 1 71 ? 2.723 -20.016 -1.594 1 98.94 71 PHE B O 1
ATOM 1283 N N . ALA B 1 72 ? 0.679 -19.109 -1.662 1 98.75 72 ALA B N 1
ATOM 1284 C CA . ALA B 1 72 ? 0.343 -19.578 -0.32 1 98.75 72 ALA B CA 1
ATOM 1285 C C . ALA B 1 72 ? 0.213 -21.094 -0.284 1 98.75 72 ALA B C 1
ATOM 1287 O O . ALA B 1 72 ? 0.742 -21.75 0.619 1 98.75 72 ALA B O 1
ATOM 1288 N N . ILE B 1 73 ? -0.478 -21.641 -1.241 1 98.75 73 ILE B N 1
ATOM 1289 C CA . ILE B 1 73 ? -0.703 -23.078 -1.329 1 98.75 73 ILE B CA 1
ATOM 1290 C C . ILE B 1 73 ? 0.638 -23.812 -1.393 1 98.75 73 ILE B C 1
ATOM 1292 O O . ILE B 1 73 ? 0.817 -24.844 -0.755 1 98.75 73 ILE B O 1
ATOM 1296 N N . ALA B 1 74 ? 1.596 -23.203 -2.115 1 98.56 74 ALA B N 1
ATOM 1297 C CA . ALA B 1 74 ? 2.902 -23.828 -2.322 1 98.56 74 ALA B CA 1
ATOM 1298 C C . ALA B 1 74 ? 3.875 -23.438 -1.212 1 98.56 74 ALA B C 1
ATOM 1300 O O . ALA B 1 74 ? 5.059 -23.797 -1.267 1 98.56 74 ALA B O 1
ATOM 1301 N N . ASP B 1 75 ? 3.451 -22.656 -0.167 1 98.44 75 ASP B N 1
ATOM 1302 C CA . ASP B 1 75 ? 4.258 -22.234 0.974 1 98.44 75 ASP B CA 1
ATOM 1303 C C . ASP B 1 75 ? 5.453 -21.406 0.521 1 98.44 75 ASP B C 1
ATOM 1305 O O . ASP B 1 75 ? 6.594 -21.688 0.898 1 98.44 75 ASP B O 1
ATOM 1309 N N . LEU B 1 76 ? 5.168 -20.391 -0.254 1 98.69 76 LEU B N 1
ATOM 1310 C CA . LEU B 1 76 ? 6.238 -19.578 -0.837 1 98.69 76 LEU B CA 1
ATOM 1311 C C . LEU B 1 76 ? 6.223 -18.172 -0.278 1 98.69 76 LEU B C 1
ATOM 1313 O O . LEU B 1 76 ? 6.945 -17.297 -0.766 1 98.69 76 LEU B O 1
ATOM 1317 N N . ILE B 1 77 ? 5.391 -17.891 0.647 1 98.75 77 ILE B N 1
ATOM 1318 C CA . ILE B 1 77 ? 5.293 -16.594 1.312 1 98.75 77 ILE B CA 1
ATOM 1319 C C . ILE B 1 77 ? 5.82 -16.703 2.74 1 98.75 77 ILE B C 1
ATOM 1321 O O . ILE B 1 77 ? 5.297 -17.484 3.543 1 98.75 77 ILE B O 1
ATOM 1325 N N . GLU B 1 78 ? 6.832 -15.992 3.008 1 98.69 78 GLU B N 1
ATOM 1326 C CA . GLU B 1 78 ? 7.469 -16.047 4.32 1 98.69 78 GLU B CA 1
ATOM 1327 C C . GLU B 1 78 ? 6.598 -15.383 5.383 1 98.69 78 GLU B C 1
ATOM 1329 O O . GLU B 1 78 ? 6.477 -15.891 6.5 1 98.69 78 GLU B O 1
ATOM 1334 N N . LYS B 1 79 ? 6.094 -14.242 5.109 1 98.62 79 LYS B N 1
ATOM 1335 C CA . LYS B 1 79 ? 5.223 -13.492 6.016 1 98.62 79 LYS B CA 1
ATOM 1336 C C . LYS B 1 79 ? 4.117 -12.781 5.25 1 98.62 79 LYS B C 1
ATOM 1338 O O . LYS B 1 79 ? 4.344 -12.273 4.148 1 98.62 79 LYS B O 1
ATOM 1343 N N . VAL B 1 80 ? 2.918 -12.742 5.809 1 98.75 80 VAL B N 1
ATOM 1344 C CA . VAL B 1 80 ? 1.792 -11.977 5.293 1 98.75 80 VAL B CA 1
ATOM 1345 C C . VAL B 1 80 ? 1.328 -10.969 6.344 1 98.75 80 VAL B C 1
ATOM 1347 O O . VAL B 1 80 ? 1.145 -11.32 7.512 1 98.75 80 VAL B O 1
ATOM 1350 N N . ARG B 1 81 ? 1.177 -9.789 5.93 1 98.56 81 ARG B N 1
ATOM 1351 C CA . ARG B 1 81 ? 0.568 -8.758 6.766 1 98.56 81 ARG B CA 1
ATOM 1352 C C . ARG B 1 81 ? -0.657 -8.156 6.086 1 98.56 81 ARG B C 1
ATOM 1354 O O . ARG B 1 81 ? -0.594 -7.762 4.922 1 98.56 81 ARG B O 1
ATOM 1361 N N . ILE B 1 82 ? -1.769 -8.156 6.785 1 98.81 82 ILE B N 1
ATOM 1362 C CA . ILE B 1 82 ? -3.006 -7.562 6.289 1 98.81 82 ILE B CA 1
ATOM 1363 C C . ILE B 1 82 ? -3.375 -6.348 7.137 1 98.81 82 ILE B C 1
ATOM 1365 O O . ILE B 1 82 ? -3.547 -6.461 8.352 1 98.81 82 ILE B O 1
ATOM 1369 N N . THR B 1 83 ? -3.502 -5.18 6.516 1 98.69 83 THR B N 1
ATOM 1370 C CA . THR B 1 83 ? -3.789 -3.93 7.207 1 98.69 83 THR B CA 1
ATOM 1371 C C . THR B 1 83 ? -4.965 -3.209 6.555 1 98.69 83 THR B C 1
ATOM 1373 O O . THR B 1 83 ? -5.004 -3.047 5.332 1 98.69 83 THR B O 1
ATOM 1376 N N . GLU B 1 84 ? -5.887 -2.82 7.391 1 98.88 84 GLU B N 1
ATOM 1377 C CA . GLU B 1 84 ? -6.957 -1.993 6.844 1 98.88 84 GLU B CA 1
ATOM 1378 C C . GLU B 1 84 ? -6.477 -0.565 6.598 1 98.88 84 GLU B C 1
ATOM 1380 O O . GLU B 1 84 ? -5.859 0.046 7.469 1 98.88 84 GLU B O 1
ATOM 1385 N N . TRP B 1 85 ? -6.754 -0.092 5.445 1 98.81 85 TRP B N 1
ATOM 1386 C CA . TRP B 1 85 ? -6.32 1.218 4.969 1 98.81 85 TRP B CA 1
ATOM 1387 C C . TRP B 1 85 ? -7.52 2.1 4.629 1 98.81 85 TRP B C 1
ATOM 1389 O O . TRP B 1 85 ? -8.492 1.631 4.039 1 98.81 85 TRP B O 1
ATOM 1399 N N . VAL B 1 86 ? -7.508 3.332 5.062 1 98.5 86 VAL B N 1
ATOM 1400 C CA . VAL B 1 86 ? -8.594 4.285 4.84 1 98.5 86 VAL B CA 1
ATOM 1401 C C . VAL B 1 86 ? -8.078 5.461 4.012 1 98.5 86 VAL B C 1
ATOM 1403 O O . VAL B 1 86 ? -7.777 6.527 4.559 1 98.5 86 VAL B O 1
ATOM 1406 N N . PRO B 1 87 ? -8.008 5.262 2.652 1 98.25 87 PRO B N 1
ATOM 1407 C CA . PRO B 1 87 ? -7.59 6.398 1.827 1 98.25 87 PRO B CA 1
ATOM 1408 C C . PRO B 1 87 ? -8.562 7.574 1.91 1 98.25 87 PRO B C 1
ATOM 1410 O O . PRO B 1 87 ? -9.773 7.391 1.765 1 98.25 87 PRO B O 1
ATOM 1413 N N . VAL B 1 88 ? -8.062 8.789 2.062 1 98 88 VAL B N 1
ATOM 1414 C CA . VAL B 1 88 ? -8.922 9.953 2.244 1 98 88 VAL B CA 1
ATOM 1415 C C . VAL B 1 88 ? -8.672 10.961 1.117 1 98 88 VAL B C 1
ATOM 1417 O O . VAL B 1 88 ? -9.469 11.875 0.909 1 98 88 VAL B O 1
ATOM 1420 N N . LEU B 1 89 ? -7.578 10.812 0.371 1 98.44 89 LEU B N 1
ATOM 1421 C CA . LEU B 1 89 ? -7.25 11.648 -0.778 1 98.44 89 LEU B CA 1
ATOM 1422 C C . LEU B 1 89 ? -6.812 10.797 -1.964 1 98.44 89 LEU B C 1
ATOM 1424 O O . LEU B 1 89 ? -6.172 9.75 -1.782 1 98.44 89 LEU B O 1
ATOM 1428 N N . GLY B 1 90 ? -7.098 11.266 -3.178 1 97.88 90 GLY B N 1
ATOM 1429 C CA . GLY B 1 90 ? -6.578 10.633 -4.375 1 97.88 90 GLY B CA 1
ATOM 1430 C C . GLY B 1 90 ? -7.473 9.523 -4.902 1 97.88 90 GLY B C 1
ATOM 1431 O O . GLY B 1 90 ? -8.68 9.516 -4.633 1 97.88 90 GLY B O 1
ATOM 1432 N N . GLN B 1 91 ? -6.906 8.57 -5.621 1 96.06 91 GLN B N 1
ATOM 1433 C CA . GLN B 1 91 ? -7.598 7.637 -6.508 1 96.06 91 GLN B CA 1
ATOM 1434 C C . GLN B 1 91 ? -8.5 6.691 -5.723 1 96.06 91 GLN B C 1
ATOM 1436 O O . GLN B 1 91 ? -9.539 6.258 -6.223 1 96.06 91 GLN B O 1
ATOM 1441 N N . PHE B 1 92 ? -8.094 6.375 -4.496 1 96.75 92 PHE B N 1
ATOM 1442 C CA . PHE B 1 92 ? -8.852 5.363 -3.76 1 96.75 92 PHE B CA 1
ATOM 1443 C C . PHE B 1 92 ? -9.688 6.008 -2.662 1 96.75 92 PHE B C 1
ATOM 1445 O O . PHE B 1 92 ? -10.211 5.316 -1.786 1 96.75 92 PHE B O 1
ATOM 1452 N N . SER B 1 93 ? -9.695 7.375 -2.668 1 94.12 93 SER B N 1
ATOM 1453 C CA . SER B 1 93 ? -10.555 8.062 -1.715 1 94.12 93 SER B CA 1
ATOM 1454 C C . SER B 1 93 ? -12.031 7.891 -2.08 1 94.12 93 SER B C 1
ATOM 1456 O O . SER B 1 93 ? -12.375 7.809 -3.26 1 94.12 93 SER B O 1
ATOM 1458 N N . ALA B 1 94 ? -12.859 7.707 -1.185 1 78.12 94 ALA B N 1
ATOM 1459 C CA . ALA B 1 94 ? -14.289 7.59 -1.442 1 78.12 94 ALA B CA 1
ATOM 1460 C C . ALA B 1 94 ? -14.875 8.914 -1.911 1 78.12 94 ALA B C 1
ATOM 1462 O O . ALA B 1 94 ? -14.398 9.984 -1.526 1 78.12 94 ALA B O 1
#

Organism: Rhodococcus erythropolis (NCBI:txid1833)

Nearest PDB structures (foldseek):
  3zo7-assembly1_E  TM=7.417E-01  e=1.213E-04  Rhodococcus opacus
  3znj-assembly3_9  TM=7.109E-01  e=7.531E-04  Rhodococcus opacus
  3zo7-assembly1_F  TM=6.785E-01  e=4.551E-04  Rhodococcus opacus
  3znj-assembly1_3  TM=6.743E-01  e=4.273E-04  Rhodococcus opacus
  4fpi-assembly1_C  TM=6.633E-01  e=7.531E-04  Rhodococcus opacus

InterPro domains:
  IPR005545 YCII-related [PF03795] (4-85)
  IPR011008 Dimeric alpha-beta barrel [SSF54909] (1-88)

Sequence (188 aa):
MSLFLVEYTYAPEKTPQRDEVRSDHRAWLADLVSRSIVLSSGPFADGNGALIIVDAADADTVSLLFTHDPFAIADLIEKVRITEWVPVLGQFSAMSLFLVEYTYAPEKTPQRDEVRSDHRAWLADLVSRSIVLSSGPFADGNGALIIVDAADADTVSLLFTHDPFAIADLIEKVRITEWVPVLGQFSA

Secondary structure (DSSP, 8-state):
-EEEEEEEE--GGGHHHHHHHHHHHHHHHHHHHHTTSEEEEEEBTTSSEEEEEEEES-HHHHHHHHTTSHHHHTT--SEEEEEEE---EETT--/-EEEEEEEE--GGGHHHHHHHHHHHHHHHHHHHHTTSEEEEEEBTTSSEEEEEEEES-HHHHHHHHTTSHHHHTT--SEEEEEEE---EETT--

Foldseek 3Di:
DWKKKKKFFFDPVCVVVCVVQVVVLVVLLVVCVVVVQWVDKDADPVRGIIIIMGDDDDPVVVVVSCCPRSCNVVVGTPDIDMDIDADCDDDPHD/DWKKKKKFFFDPVCVVVCVVQVVVLVVLLVVCVVVVQWVDKDADPVRGIIIIMGDDDDPVVVVVSCCPRSCNVVVGTPDIDMDIDADCDDDPHD